Protein AF-A0A853EXE1-F1 (afdb_monomer_lite)

Secondary structure (DSSP, 8-state):
-----------HHHHHHHHHHHHHHHHHHHHHHHH-GGGGGGGS---S-EEEETT-SSSTT--TT-TTSSSTTS--S--STT-EEEB-B-TTSSBHHHHT-SS-----SS-EEEEE--SS--EEEE-SHHHHHHHHHHSEEE--THHHHHHHHHHTS--EEEEE-HHHHHTT-SEEEE-HHHHHHHBTS-EEETTTEEE-B-S--TT-EEESS--GGGS-S--EE-

Foldseek 3Di:
DDDPDPPDPPPVVVVVVVVVVVVVVCVVVVCCCVVDPVNVQLQDDQDQWKKFKPVPQFDPADDPVPLPDDDCLFALAGGHQQKTKIFHQDPVRHGPCVVQPDQDDDDDPFIKMFIADDPDPFEQEQRALVSQLVQCVVAWDWDDDRSQVVLCVQQVHRFGEIGGPLVVVVVPGFKYWYGSNHCVHFASYWRDHPPRHTYHNGRDTHRMMMGNRHHPVSGDPDMDGD

Radius of gyration: 19.53 Å; chains: 1; bounding box: 62×41×46 Å

Sequence (226 aa):
MSNFAHGDLMDDRALLDGLESAADDLRPLADSLTESSANSWWWDSVGEIQLVAAGCSGFGVVDERSLSAWPARWWSAPTGPQIVHTSRPSSLGVPVGLVLSEDHWVPVEPPRWSSFVPQDDRVYEVRCAEDWQQLVARYPTPRTGASASEWDRFAGGEHTWLDVDWRALSDDLPGVHVSVAAHLSSAYRPLPLRGGRFTMLAGWNPDVTVWLHESPSSIPSEVYEA

pLDDT: mean 80.94, std 18.14, range [28.56, 98.38]

Structure (mmCIF, N/CA/C/O backbone):
data_AF-A0A853EXE1-F1
#
_entry.id   AF-A0A853EXE1-F1
#
loop_
_atom_site.group_PDB
_atom_site.id
_atom_site.type_symbol
_atom_site.label_atom_id
_atom_site.label_alt_id
_atom_site.label_comp_id
_atom_site.label_asym_id
_atom_site.label_entity_id
_atom_site.label_seq_id
_atom_site.pdbx_PDB_ins_code
_atom_site.Cartn_x
_atom_site.Cartn_y
_atom_site.Cartn_z
_atom_site.occupancy
_atom_site.B_iso_or_equiv
_atom_site.auth_seq_id
_atom_site.auth_comp_id
_atom_site.auth_asym_id
_atom_site.auth_atom_id
_atom_site.pdbx_PDB_model_num
ATOM 1 N N . MET A 1 1 ? 43.105 18.797 -23.809 1.00 40.97 1 MET A N 1
ATOM 2 C CA . MET A 1 1 ? 43.045 18.150 -22.484 1.00 40.97 1 MET A CA 1
ATOM 3 C C . MET A 1 1 ? 41.703 18.468 -21.854 1.00 40.97 1 MET A C 1
ATOM 5 O O . MET A 1 1 ? 41.523 19.565 -21.352 1.00 40.97 1 MET A O 1
ATOM 9 N N . SER A 1 2 ? 40.763 17.534 -21.942 1.00 28.56 2 SER A N 1
ATOM 10 C CA . SER A 1 2 ? 39.721 17.353 -20.933 1.00 28.56 2 SER A CA 1
ATOM 11 C C . SER A 1 2 ? 39.306 15.890 -21.030 1.00 28.56 2 SER A C 1
ATOM 13 O O . SER A 1 2 ? 38.649 15.481 -21.985 1.00 28.56 2 SER A O 1
ATOM 15 N N . ASN A 1 3 ? 39.861 15.092 -20.120 1.00 29.67 3 ASN A N 1
ATOM 16 C CA . ASN A 1 3 ? 39.557 13.681 -19.947 1.00 29.67 3 ASN A CA 1
ATOM 17 C C . ASN A 1 3 ? 38.151 13.571 -19.352 1.00 29.67 3 ASN A C 1
ATOM 19 O O . ASN A 1 3 ? 37.998 13.669 -18.140 1.00 29.67 3 ASN A O 1
ATOM 23 N N . PHE A 1 4 ? 37.149 13.299 -20.180 1.00 33.22 4 PHE A N 1
ATOM 24 C CA . PHE A 1 4 ? 36.065 12.419 -19.750 1.00 33.22 4 PHE A CA 1
ATOM 25 C C . PHE A 1 4 ? 36.484 11.011 -20.153 1.00 33.22 4 PHE A C 1
ATOM 27 O O . PHE A 1 4 ? 36.075 10.473 -21.179 1.00 33.22 4 PHE A O 1
ATOM 34 N N . ALA A 1 5 ? 37.434 10.482 -19.379 1.00 35.59 5 ALA A N 1
ATOM 35 C CA . ALA A 1 5 ? 37.753 9.071 -19.406 1.00 35.59 5 ALA A CA 1
ATOM 36 C C . ALA A 1 5 ? 36.457 8.311 -19.119 1.00 35.59 5 ALA A C 1
ATOM 38 O O . ALA A 1 5 ? 35.713 8.686 -18.212 1.00 35.59 5 ALA A O 1
ATOM 39 N N . HIS A 1 6 ? 36.196 7.290 -19.933 1.00 39.81 6 HIS A N 1
ATOM 40 C CA . HIS A 1 6 ? 35.273 6.216 -19.613 1.00 39.81 6 HIS A CA 1
ATOM 41 C C . HIS A 1 6 ? 35.516 5.805 -18.159 1.00 39.81 6 HIS A C 1
ATOM 43 O O . HIS A 1 6 ? 36.556 5.230 -17.845 1.00 39.81 6 HIS A O 1
ATOM 49 N N . GLY A 1 7 ? 34.598 6.177 -17.268 1.00 38.25 7 GLY A N 1
ATOM 50 C CA . GLY A 1 7 ? 34.469 5.458 -16.018 1.00 38.25 7 GLY A CA 1
ATOM 51 C C . GLY A 1 7 ? 34.050 4.062 -16.426 1.00 38.25 7 GLY A C 1
ATOM 52 O O . GLY A 1 7 ? 32.981 3.915 -17.015 1.00 38.25 7 GLY A O 1
ATOM 53 N N . ASP A 1 8 ? 34.945 3.099 -16.221 1.00 43.31 8 ASP A N 1
ATOM 54 C CA . ASP A 1 8 ? 34.628 1.682 -16.280 1.00 43.31 8 ASP A CA 1
ATOM 55 C C . ASP A 1 8 ? 33.281 1.490 -15.582 1.00 43.31 8 ASP A C 1
ATOM 57 O O . ASP A 1 8 ? 33.161 1.689 -14.369 1.00 43.31 8 ASP A O 1
ATOM 61 N N . LEU A 1 9 ? 32.267 1.130 -16.371 1.00 47.75 9 LEU A N 1
ATOM 62 C CA . LEU A 1 9 ? 31.220 0.247 -15.896 1.00 47.75 9 LEU A CA 1
ATOM 63 C C . LEU A 1 9 ? 31.991 -0.894 -15.234 1.00 47.75 9 LEU A C 1
ATOM 65 O O . LEU A 1 9 ? 32.633 -1.681 -15.931 1.00 47.75 9 LEU A O 1
ATOM 69 N N . MET A 1 10 ? 32.031 -0.926 -13.898 1.00 48.28 10 MET A N 1
ATOM 70 C CA . MET A 1 10 ? 32.226 -2.189 -13.195 1.00 48.28 10 MET A CA 1
ATOM 71 C C . MET A 1 10 ? 31.372 -3.181 -13.968 1.00 48.28 10 MET A C 1
ATOM 73 O O . MET A 1 10 ? 30.185 -2.900 -14.090 1.00 48.28 10 MET A O 1
ATOM 77 N N . ASP A 1 11 ? 31.997 -4.199 -14.577 1.00 58.12 11 ASP A N 1
ATOM 78 C CA . ASP A 1 11 ? 31.337 -5.172 -15.452 1.00 58.12 11 ASP A CA 1
ATOM 79 C C . ASP A 1 11 ? 29.928 -5.402 -14.911 1.00 58.12 11 ASP A C 1
ATOM 81 O O . ASP A 1 11 ? 29.805 -5.879 -13.782 1.00 58.12 11 ASP A O 1
ATOM 85 N N . ASP A 1 12 ? 28.889 -4.931 -15.618 1.00 65.31 12 ASP A N 1
ATOM 86 C CA . ASP A 1 12 ? 27.520 -4.895 -15.074 1.00 65.31 12 ASP A CA 1
ATOM 87 C C . ASP A 1 12 ? 27.142 -6.285 -14.553 1.00 65.31 12 ASP A C 1
ATOM 89 O O . ASP A 1 12 ? 26.430 -6.429 -13.565 1.00 65.31 12 ASP A O 1
ATOM 93 N N . ARG A 1 13 ? 27.733 -7.319 -15.159 1.00 69.88 13 ARG A N 1
ATOM 94 C CA . ARG A 1 13 ? 27.690 -8.698 -14.707 1.00 69.88 13 ARG A CA 1
ATOM 95 C C . ARG A 1 13 ? 28.314 -8.932 -13.329 1.00 69.88 13 ARG A C 1
ATOM 97 O O . ARG A 1 13 ? 27.681 -9.577 -12.519 1.00 69.88 13 ARG A O 1
ATOM 104 N N . ALA A 1 14 ? 29.507 -8.430 -13.026 1.00 76.44 14 ALA A N 1
ATOM 105 C CA . ALA A 1 14 ? 30.118 -8.565 -11.701 1.00 76.44 14 ALA A CA 1
ATOM 106 C C . ALA A 1 14 ? 29.323 -7.827 -10.608 1.00 76.44 14 ALA A C 1
ATOM 108 O O . ALA A 1 14 ? 29.248 -8.309 -9.477 1.00 76.44 14 ALA A O 1
ATOM 109 N N . LEU A 1 15 ? 28.711 -6.681 -10.935 1.00 76.19 15 LEU A N 1
ATOM 110 C CA . LEU A 1 15 ? 27.788 -5.990 -10.030 1.00 76.19 15 LEU A CA 1
ATOM 111 C C . LEU A 1 15 ? 26.508 -6.812 -9.814 1.00 76.19 15 LEU A C 1
ATOM 113 O O . LEU A 1 15 ? 26.097 -6.995 -8.671 1.00 76.19 15 LEU A O 1
ATOM 117 N N . LEU A 1 16 ? 25.904 -7.328 -10.888 1.00 75.12 16 LEU A N 1
ATOM 118 C CA . LEU A 1 16 ? 24.711 -8.176 -10.827 1.00 75.12 16 LEU A CA 1
ATOM 119 C C . LEU A 1 16 ? 24.980 -9.494 -10.088 1.00 75.12 16 LEU A C 1
ATOM 121 O O . LEU A 1 16 ? 24.233 -9.818 -9.175 1.00 75.12 16 LEU A O 1
ATOM 125 N N . ASP A 1 17 ? 26.079 -10.186 -10.389 1.00 79.56 17 ASP A N 1
ATOM 126 C CA . ASP A 1 17 ? 26.532 -11.400 -9.697 1.00 79.56 17 ASP A CA 1
ATOM 127 C C . ASP A 1 17 ? 26.762 -11.107 -8.196 1.00 79.56 17 ASP A C 1
ATOM 129 O O . ASP A 1 17 ? 26.425 -11.914 -7.330 1.00 79.56 17 ASP A O 1
ATOM 133 N N . GLY A 1 18 ? 27.292 -9.922 -7.863 1.00 80.44 18 GLY A N 1
ATOM 134 C CA . GLY A 1 18 ? 27.442 -9.459 -6.481 1.00 80.44 18 GLY A CA 1
ATOM 135 C C . GLY A 1 18 ? 26.107 -9.201 -5.771 1.00 80.44 18 GLY A C 1
ATOM 136 O O . GLY A 1 18 ? 25.957 -9.559 -4.603 1.00 80.44 18 GLY A O 1
ATOM 137 N N . LEU A 1 19 ? 25.124 -8.619 -6.465 1.00 80.50 19 LEU A N 1
ATOM 138 C CA . LEU A 1 19 ? 23.766 -8.418 -5.946 1.00 80.50 19 LEU A CA 1
ATOM 139 C C . LEU A 1 19 ? 23.011 -9.746 -5.787 1.00 80.50 19 LEU A C 1
ATOM 141 O O . LEU A 1 19 ? 22.313 -9.929 -4.791 1.00 80.50 19 LEU A O 1
ATOM 145 N N . GLU A 1 20 ? 23.175 -10.683 -6.723 1.00 81.00 20 GLU A N 1
ATOM 146 C CA . GLU A 1 20 ? 22.625 -12.041 -6.631 1.00 81.00 20 GLU A CA 1
ATOM 147 C C . GLU A 1 20 ? 23.221 -12.792 -5.435 1.00 81.00 20 GLU A C 1
ATOM 149 O O . GLU A 1 20 ? 22.475 -13.342 -4.624 1.00 81.00 20 GLU A O 1
ATOM 154 N N . SER A 1 21 ? 24.543 -12.728 -5.250 1.00 83.81 21 SER A N 1
ATOM 155 C CA . SER A 1 21 ? 25.207 -13.301 -4.073 1.00 83.81 21 SER A CA 1
ATOM 156 C C . SER A 1 21 ? 24.701 -12.677 -2.770 1.00 83.81 21 SER A C 1
ATOM 158 O O . SER A 1 21 ? 24.447 -13.394 -1.807 1.00 83.81 21 SER A O 1
ATOM 160 N N . ALA A 1 22 ? 24.510 -11.354 -2.730 1.00 85.56 22 ALA A N 1
ATOM 161 C CA . ALA A 1 22 ? 23.958 -10.685 -1.554 1.00 85.56 22 ALA A CA 1
ATOM 162 C C . ALA A 1 22 ? 22.513 -11.130 -1.262 1.00 85.56 22 ALA A C 1
ATOM 164 O O . ALA A 1 22 ? 22.124 -11.243 -0.100 1.00 85.56 22 ALA A O 1
ATOM 165 N N . ALA A 1 23 ? 21.712 -11.414 -2.294 1.00 84.75 23 ALA A N 1
ATOM 166 C CA . ALA A 1 23 ? 20.369 -11.957 -2.115 1.00 84.75 23 ALA A CA 1
ATOM 167 C C . ALA A 1 23 ? 20.395 -13.371 -1.509 1.00 84.75 23 ALA A C 1
ATOM 169 O O . ALA A 1 23 ? 19.553 -13.684 -0.664 1.00 84.75 23 ALA A O 1
ATOM 170 N N . ASP A 1 24 ? 21.362 -14.206 -1.894 1.00 88.50 24 ASP A N 1
ATOM 171 C CA . ASP A 1 24 ? 21.560 -15.527 -1.289 1.00 88.50 24 ASP A CA 1
ATOM 172 C C . ASP A 1 24 ? 22.018 -15.432 0.171 1.00 88.50 24 ASP A C 1
ATOM 174 O O . ASP A 1 24 ? 21.501 -16.165 1.016 1.00 88.50 24 ASP A O 1
ATOM 178 N N . ASP A 1 25 ? 22.884 -14.473 0.499 1.00 91.00 25 ASP A N 1
ATOM 179 C CA . ASP A 1 25 ? 23.307 -14.212 1.881 1.00 91.00 25 ASP A CA 1
ATOM 180 C C . ASP A 1 25 ? 22.150 -13.714 2.768 1.00 91.00 25 ASP A C 1
ATOM 182 O O . ASP A 1 25 ? 22.116 -13.983 3.973 1.00 91.00 25 ASP A O 1
ATOM 186 N N . LEU A 1 26 ? 21.174 -13.012 2.183 1.00 90.50 26 LEU A N 1
ATOM 187 C CA . LEU A 1 26 ? 19.976 -12.534 2.880 1.00 90.50 26 LEU A CA 1
ATOM 188 C C . LEU A 1 26 ? 18.844 -13.569 2.930 1.00 90.50 26 LEU A C 1
ATOM 190 O O . LEU A 1 26 ? 17.914 -13.399 3.725 1.00 90.50 26 LEU A O 1
ATOM 194 N N . ARG A 1 27 ? 18.917 -14.653 2.145 1.00 90.62 27 ARG A N 1
ATOM 195 C CA . ARG A 1 27 ? 17.890 -15.709 2.098 1.00 90.62 27 ARG A CA 1
ATOM 196 C C . ARG A 1 27 ? 17.547 -16.261 3.484 1.00 90.62 27 ARG A C 1
ATOM 198 O O . ARG A 1 27 ? 16.368 -16.247 3.823 1.00 90.62 27 ARG A O 1
ATOM 205 N N . PRO A 1 28 ? 18.518 -16.641 4.342 1.00 94.38 28 PRO A N 1
ATOM 206 C CA . PRO A 1 28 ? 18.195 -17.208 5.650 1.00 94.38 28 PRO A CA 1
ATOM 207 C C . PRO A 1 28 ? 17.498 -16.207 6.580 1.00 94.38 28 PRO A C 1
ATOM 209 O O . PRO A 1 28 ? 16.690 -16.599 7.421 1.00 94.38 28 PRO A O 1
ATOM 212 N N . LEU A 1 29 ? 17.803 -14.910 6.444 1.00 91.88 29 LEU A N 1
ATOM 213 C CA . LEU A 1 29 ? 17.110 -13.860 7.189 1.00 91.88 29 LEU A CA 1
ATOM 214 C C . LEU A 1 29 ? 15.666 -13.718 6.700 1.00 91.88 29 LEU A C 1
ATOM 216 O O . LEU A 1 29 ? 14.759 -13.648 7.526 1.00 91.88 29 LEU A O 1
ATOM 220 N N . ALA A 1 30 ? 15.448 -13.706 5.383 1.00 90.94 30 ALA A N 1
ATOM 221 C CA . ALA A 1 30 ? 14.110 -13.666 4.804 1.00 90.94 30 ALA A CA 1
ATOM 222 C C . ALA A 1 30 ? 13.277 -14.889 5.226 1.00 90.94 30 ALA A C 1
ATOM 224 O O . ALA A 1 30 ? 12.158 -14.722 5.706 1.00 90.94 30 ALA A O 1
ATOM 225 N N . ASP A 1 31 ? 13.836 -16.097 5.146 1.00 92.50 31 ASP A N 1
ATOM 226 C CA . ASP A 1 31 ? 13.169 -17.330 5.583 1.00 92.50 31 ASP A CA 1
ATOM 227 C C . ASP A 1 31 ? 12.799 -17.245 7.073 1.00 92.50 31 ASP A C 1
ATOM 229 O O . ASP A 1 31 ? 11.641 -17.415 7.440 1.00 92.50 31 ASP A O 1
ATOM 233 N N . SER A 1 32 ? 13.735 -16.828 7.934 1.00 93.62 32 SER A N 1
ATOM 234 C CA . SER A 1 32 ? 13.478 -16.634 9.370 1.00 93.62 32 SER A CA 1
ATOM 235 C C . SER A 1 32 ? 12.353 -15.627 9.652 1.00 93.62 32 SER A C 1
ATOM 237 O O . SER A 1 32 ? 11.507 -15.855 10.521 1.00 93.62 32 SER A O 1
ATOM 239 N N . LEU A 1 33 ? 12.298 -14.517 8.907 1.00 91.12 33 LEU A N 1
ATOM 240 C CA . LEU A 1 33 ? 11.233 -13.523 9.051 1.00 91.12 33 LEU A CA 1
ATOM 241 C C . LEU A 1 33 ? 9.879 -14.052 8.566 1.00 91.12 33 LEU A C 1
ATOM 243 O O . LEU A 1 33 ? 8.870 -13.767 9.207 1.00 91.12 33 LEU A O 1
ATOM 247 N N . THR A 1 34 ? 9.850 -14.804 7.468 1.00 89.88 34 THR A N 1
ATOM 248 C CA . THR A 1 34 ? 8.609 -15.296 6.847 1.00 89.88 34 THR A CA 1
ATOM 249 C C . THR A 1 34 ? 8.038 -16.543 7.528 1.00 89.88 34 THR A C 1
ATOM 251 O O . THR A 1 34 ? 6.820 -16.706 7.569 1.00 89.88 34 THR A O 1
ATOM 254 N N . GLU A 1 35 ? 8.883 -17.397 8.110 1.00 90.50 35 GLU A N 1
ATOM 255 C CA . GLU A 1 35 ? 8.476 -18.607 8.841 1.00 90.50 35 GLU A CA 1
ATOM 256 C C . GLU A 1 35 ? 8.118 -18.330 10.309 1.00 90.50 35 GLU A C 1
ATOM 258 O O . GLU A 1 35 ? 7.431 -19.127 10.957 1.00 90.50 35 GLU A O 1
ATOM 263 N N . SER A 1 36 ? 8.566 -17.199 10.861 1.00 93.62 36 SER A N 1
ATOM 264 C CA . SER A 1 36 ? 8.273 -16.820 12.242 1.00 93.62 36 SER A CA 1
ATOM 265 C C . SER A 1 36 ? 6.783 -16.548 12.449 1.00 93.62 36 SER A C 1
ATOM 267 O O . SER A 1 36 ? 6.209 -15.611 11.892 1.00 93.62 36 SER A O 1
ATOM 269 N N . SER A 1 37 ? 6.157 -17.288 13.368 1.00 91.25 37 SER A N 1
ATOM 270 C CA . SER A 1 37 ? 4.758 -17.057 13.750 1.00 91.25 37 SER A CA 1
ATOM 271 C C . SER A 1 37 ? 4.515 -15.658 14.328 1.00 91.25 37 SER A C 1
ATOM 273 O O . SER A 1 37 ? 3.390 -15.166 14.268 1.00 91.25 37 SER A O 1
ATOM 275 N N . ALA A 1 38 ? 5.552 -14.999 14.863 1.00 89.94 38 ALA A N 1
ATOM 276 C CA . ALA A 1 38 ? 5.464 -13.625 15.363 1.00 89.94 38 ALA A CA 1
ATOM 277 C C . ALA A 1 38 ? 5.189 -12.597 14.250 1.00 89.94 38 ALA A C 1
ATOM 279 O O . ALA A 1 38 ? 4.675 -11.519 14.538 1.00 89.94 38 ALA A O 1
ATOM 280 N N . ASN A 1 39 ? 5.484 -12.949 12.996 1.00 91.00 39 ASN A N 1
ATOM 281 C CA . ASN A 1 39 ? 5.287 -12.107 11.818 1.00 91.00 39 ASN A CA 1
ATOM 282 C C . ASN A 1 39 ? 4.089 -12.550 10.968 1.00 91.00 39 ASN A C 1
ATOM 284 O O . ASN A 1 39 ? 3.832 -11.953 9.931 1.00 91.00 39 ASN A O 1
ATOM 288 N N . SER A 1 40 ? 3.332 -13.566 11.401 1.00 90.12 40 SER A N 1
ATOM 289 C CA . SER A 1 40 ? 2.158 -14.063 10.662 1.00 90.12 40 SE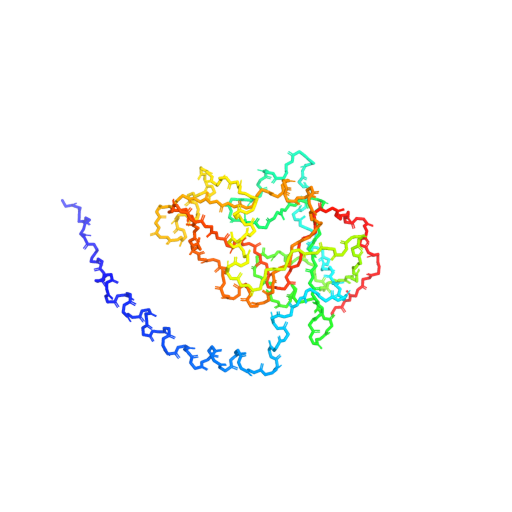R A CA 1
ATOM 290 C C . SER A 1 40 ? 1.170 -12.950 10.297 1.00 90.12 40 SER A C 1
ATOM 292 O O . SER A 1 40 ? 0.648 -12.929 9.184 1.00 90.12 40 SER A O 1
ATOM 294 N N . TRP A 1 41 ? 1.006 -11.970 11.191 1.00 91.25 41 TRP A N 1
ATOM 295 C CA . TRP A 1 41 ? 0.123 -10.823 10.995 1.00 91.25 41 TRP A CA 1
ATOM 296 C C . TRP A 1 41 ? 0.504 -9.929 9.816 1.00 91.25 41 TRP A C 1
ATOM 298 O O . TRP A 1 41 ? -0.340 -9.179 9.324 1.00 91.25 41 TRP A O 1
ATOM 308 N N . TRP A 1 42 ? 1.749 -9.984 9.338 1.00 93.31 42 TRP A N 1
ATOM 309 C CA . TRP A 1 42 ? 2.175 -9.193 8.191 1.00 93.31 42 TRP A CA 1
ATOM 310 C C . TRP A 1 42 ? 1.329 -9.498 6.952 1.00 93.31 42 TRP A C 1
ATOM 312 O O . TRP A 1 42 ? 1.215 -8.641 6.073 1.00 93.31 42 TRP A O 1
ATOM 322 N N . TRP A 1 43 ? 0.819 -10.731 6.834 1.00 93.31 43 TRP A N 1
ATOM 323 C CA . TRP A 1 43 ? 0.119 -11.244 5.649 1.00 93.31 43 TRP A CA 1
ATOM 324 C C . TRP A 1 43 ? -1.405 -11.093 5.747 1.00 93.31 43 TRP A C 1
ATOM 326 O O . TRP A 1 43 ? -2.128 -11.384 4.791 1.00 93.31 43 TRP A O 1
ATOM 336 N N . ASP A 1 44 ? -1.891 -10.669 6.909 1.00 92.94 44 ASP A N 1
ATOM 337 C CA . ASP A 1 44 ? -3.310 -10.555 7.199 1.00 92.94 44 ASP A CA 1
ATOM 338 C C . ASP A 1 44 ? -3.974 -9.423 6.405 1.00 92.94 44 ASP A C 1
ATOM 340 O O . ASP A 1 44 ? -3.350 -8.456 5.965 1.00 92.94 44 ASP A O 1
ATOM 344 N N . SER A 1 45 ? -5.289 -9.557 6.272 1.00 93.00 45 SER A N 1
ATOM 345 C CA . SER A 1 45 ? -6.193 -8.498 5.826 1.00 93.00 45 SER A CA 1
ATOM 346 C C . SER A 1 45 ? -6.217 -7.320 6.807 1.00 93.00 45 SER A C 1
ATOM 348 O O . SER A 1 45 ? -5.838 -7.459 7.973 1.00 93.00 45 SER A O 1
ATOM 350 N N . VAL A 1 46 ? -6.789 -6.202 6.362 1.00 89.44 46 VAL A N 1
ATOM 351 C CA . VAL A 1 46 ? -6.914 -4.934 7.104 1.00 89.44 46 VAL A CA 1
ATOM 352 C C . VAL A 1 46 ? -7.536 -5.035 8.511 1.00 89.44 46 VAL A C 1
ATOM 354 O O . VAL A 1 46 ? -7.312 -4.164 9.346 1.00 89.44 46 VAL A O 1
ATOM 357 N N . GLY A 1 47 ? -8.254 -6.116 8.825 1.00 84.69 47 GLY A N 1
ATOM 358 C 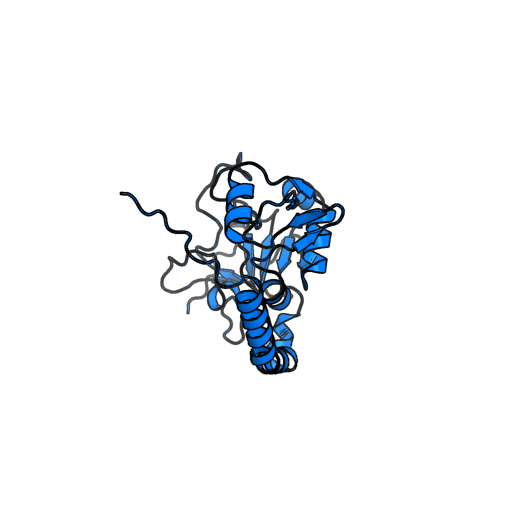CA . GLY A 1 47 ? -8.837 -6.360 10.148 1.00 84.69 47 GLY A CA 1
ATOM 359 C C . GLY A 1 47 ? -9.973 -5.394 10.511 1.00 84.69 47 GLY A C 1
ATOM 360 O O . GLY A 1 47 ? -10.242 -4.425 9.811 1.00 84.69 47 GLY A O 1
ATOM 361 N N . GLU A 1 48 ? -10.671 -5.673 11.616 1.00 85.62 48 GLU A N 1
ATOM 362 C CA . GLU A 1 48 ? -11.828 -4.866 12.053 1.00 85.62 48 GLU A CA 1
ATOM 363 C C . GLU A 1 48 ? -11.426 -3.541 12.717 1.00 85.62 48 GLU A C 1
ATOM 365 O O . GLU A 1 48 ? -12.167 -2.563 12.667 1.00 85.62 48 GLU A O 1
ATOM 370 N N . ILE A 1 49 ? -10.263 -3.508 13.377 1.00 88.75 49 ILE A N 1
ATOM 371 C CA . ILE A 1 49 ? -9.797 -2.334 14.116 1.00 88.75 49 ILE A CA 1
ATOM 372 C C . ILE A 1 49 ? -8.832 -1.554 13.242 1.00 88.75 49 ILE A C 1
ATOM 374 O O . ILE A 1 49 ? -7.721 -2.008 12.965 1.00 88.75 49 ILE A O 1
ATOM 378 N N . GLN A 1 50 ? -9.233 -0.339 12.897 1.00 90.88 50 GLN A N 1
ATOM 379 C CA . GLN A 1 50 ? -8.420 0.586 12.135 1.00 90.88 50 GLN A CA 1
ATOM 380 C C . GLN A 1 50 ? -8.192 1.870 12.913 1.00 90.88 50 GLN A C 1
ATOM 382 O O . GLN A 1 50 ? -9.086 2.380 13.589 1.00 90.88 50 GLN A O 1
ATOM 387 N N . LEU A 1 51 ? -6.975 2.390 12.816 1.00 89.88 51 LEU A N 1
ATOM 388 C CA . LEU A 1 51 ? -6.558 3.609 13.484 1.00 89.88 51 LEU A CA 1
ATOM 389 C C . LEU A 1 51 ? -6.085 4.635 12.459 1.00 89.88 51 LEU A C 1
ATOM 391 O O . LEU A 1 51 ? -5.333 4.303 11.539 1.00 89.88 51 LEU A O 1
ATOM 395 N N . VAL A 1 52 ? -6.487 5.888 12.656 1.00 86.75 52 VAL A N 1
ATOM 396 C CA . VAL A 1 52 ? -5.997 7.043 11.897 1.00 86.75 52 VAL A CA 1
ATOM 397 C C . VAL A 1 52 ? -5.024 7.811 12.770 1.00 86.75 52 VAL A C 1
ATOM 399 O O . VAL A 1 52 ? -5.375 8.249 13.864 1.00 86.75 52 VAL A O 1
ATOM 402 N N . ALA A 1 53 ? -3.808 8.007 12.277 1.00 78.31 53 ALA A N 1
ATOM 403 C CA . ALA A 1 53 ? -2.844 8.878 12.926 1.00 78.31 53 ALA A CA 1
ATOM 404 C C . ALA A 1 53 ? -3.185 10.359 12.685 1.00 78.31 53 ALA A C 1
ATOM 406 O O . ALA A 1 53 ? -3.441 10.792 11.559 1.00 78.31 53 ALA A O 1
ATOM 407 N N . ALA A 1 54 ? -3.179 11.158 13.747 1.00 65.69 54 ALA A N 1
ATOM 408 C CA . ALA A 1 54 ? -3.405 12.593 13.674 1.00 65.69 54 ALA A CA 1
ATOM 409 C C . ALA A 1 54 ? -2.247 13.274 12.934 1.00 65.69 54 ALA A C 1
ATOM 411 O O . ALA A 1 54 ? -1.079 12.951 13.135 1.00 65.69 54 ALA A O 1
ATOM 412 N N . GLY A 1 55 ? -2.574 14.226 12.060 1.00 55.19 55 GLY A N 1
ATOM 413 C CA . GLY A 1 55 ? -1.593 14.830 11.154 1.00 55.19 55 GLY A CA 1
ATOM 414 C C . GLY A 1 55 ? -1.236 13.956 9.944 1.00 55.19 55 GLY A C 1
ATOM 415 O O . GLY A 1 55 ? -0.604 14.465 9.023 1.00 55.19 55 GLY A O 1
ATOM 416 N N . CYS A 1 56 ? -1.695 12.697 9.892 1.00 49.19 56 CYS A N 1
ATOM 417 C CA . CYS A 1 56 ? -1.627 11.838 8.704 1.00 49.19 56 CYS A CA 1
ATOM 418 C C . CYS A 1 56 ? -2.886 11.914 7.826 1.00 49.19 56 CYS A C 1
ATOM 420 O O . CYS A 1 56 ? -2.996 11.154 6.866 1.00 49.19 56 CYS A O 1
ATOM 422 N N . SER A 1 57 ? -3.809 12.847 8.100 1.00 47.25 57 SER A N 1
ATOM 423 C CA . SER A 1 57 ? -4.739 13.318 7.071 1.00 47.25 57 SER A CA 1
ATOM 424 C C . SER A 1 57 ? -3.873 13.850 5.932 1.00 47.25 57 SER A C 1
ATOM 426 O O . SER A 1 57 ? -3.142 14.822 6.147 1.00 47.25 57 SER A O 1
ATOM 428 N N . GLY A 1 58 ? -3.862 13.156 4.793 1.00 40.44 58 GLY A N 1
ATOM 429 C CA . GLY A 1 58 ? -2.946 13.432 3.692 1.00 40.44 58 GLY A CA 1
ATOM 430 C C . GLY A 1 58 ? -2.856 14.924 3.392 1.00 40.44 58 GLY A C 1
ATOM 431 O O . GLY A 1 58 ? -3.861 15.619 3.474 1.00 40.44 58 GLY A O 1
ATOM 432 N N . PHE A 1 59 ? -1.637 15.395 3.112 1.00 42.28 59 PHE A N 1
ATOM 433 C CA . PHE A 1 59 ? -1.317 16.676 2.472 1.00 42.28 59 PHE A CA 1
ATOM 434 C C . PHE A 1 59 ? -2.354 17.788 2.708 1.00 42.28 59 PHE A C 1
ATOM 436 O O . PHE A 1 59 ? -3.385 17.830 2.041 1.00 42.28 59 PHE A O 1
ATOM 443 N N . GLY A 1 60 ? -2.067 18.706 3.640 1.00 29.72 60 GLY A N 1
ATOM 444 C CA . GLY A 1 60 ? -2.957 19.824 3.967 1.00 29.72 60 GLY A CA 1
ATOM 445 C C . GLY A 1 60 ? -3.636 20.436 2.736 1.00 29.72 60 GLY A C 1
ATOM 446 O O . GLY A 1 60 ? -2.956 20.777 1.780 1.00 29.72 60 GLY A O 1
ATOM 447 N N . VAL A 1 61 ? -4.970 20.530 2.783 1.00 31.20 61 VAL A N 1
ATOM 448 C CA . VAL A 1 61 ? -5.869 21.225 1.838 1.00 31.20 61 VAL A CA 1
ATOM 449 C C . VAL A 1 61 ? -5.287 21.376 0.423 1.00 31.20 61 VAL A C 1
ATOM 451 O O . VAL A 1 61 ? -4.855 22.458 0.025 1.00 31.20 61 VAL A O 1
ATOM 454 N N . VAL A 1 62 ? -5.305 20.296 -0.357 1.00 35.53 62 VAL A N 1
ATOM 455 C CA . VAL A 1 62 ? -5.181 20.394 -1.817 1.00 35.53 62 VAL A CA 1
ATOM 456 C C . VAL A 1 62 ? -6.593 20.524 -2.395 1.00 35.53 62 VAL A C 1
ATOM 458 O O . VAL A 1 62 ? -7.464 19.723 -2.085 1.00 35.53 62 VAL A O 1
ATOM 461 N N . ASP A 1 63 ? -6.824 21.582 -3.174 1.00 31.92 63 ASP A N 1
ATOM 462 C CA . ASP A 1 63 ? -8.082 21.954 -3.846 1.00 31.92 63 ASP A CA 1
ATOM 463 C C . ASP A 1 63 ? -8.879 20.749 -4.406 1.00 31.92 63 ASP A C 1
ATOM 465 O O . ASP A 1 63 ? -8.313 19.865 -5.051 1.00 31.92 63 ASP A O 1
ATOM 469 N N . GLU A 1 64 ? -10.211 20.763 -4.234 1.00 36.41 64 GLU A N 1
ATOM 470 C CA . GLU A 1 64 ? -11.186 19.733 -4.661 1.00 36.41 64 GLU A CA 1
ATOM 471 C C . GLU A 1 64 ? -11.084 19.352 -6.149 1.00 36.41 64 GLU A C 1
ATOM 473 O O . GLU A 1 64 ? -11.589 18.318 -6.584 1.00 36.41 64 GLU A O 1
ATOM 478 N N . ARG A 1 65 ? -10.422 20.183 -6.958 1.00 34.69 65 ARG A N 1
ATOM 479 C CA . ARG A 1 65 ? -10.216 19.957 -8.395 1.00 34.69 65 ARG A CA 1
ATOM 480 C C . ARG A 1 65 ? -9.006 19.093 -8.735 1.00 34.69 65 ARG A C 1
ATOM 482 O O . ARG A 1 65 ? -8.770 18.851 -9.917 1.00 34.69 65 ARG A O 1
ATOM 489 N N . SER A 1 66 ? -8.227 18.663 -7.747 1.00 40.59 66 SER A N 1
ATOM 490 C CA . SER A 1 66 ? -6.904 18.094 -7.982 1.00 40.59 66 SER A CA 1
ATOM 491 C C . SER A 1 66 ? -6.637 16.828 -7.175 1.00 40.59 66 SER A C 1
ATOM 493 O O . SER A 1 66 ? -5.733 16.787 -6.352 1.00 40.59 66 SER A O 1
ATOM 495 N N . LEU A 1 67 ? -7.286 15.730 -7.569 1.00 44.25 67 LEU A N 1
ATOM 496 C CA . LEU A 1 67 ? -6.693 14.390 -7.404 1.00 44.25 67 LEU A CA 1
ATOM 497 C C . LEU A 1 67 ? -5.394 14.226 -8.239 1.00 44.25 67 LEU A C 1
ATOM 499 O O . LEU A 1 67 ? -4.777 13.169 -8.237 1.00 44.25 67 LEU A O 1
ATOM 503 N N . SER A 1 68 ? -4.985 15.267 -8.983 1.00 42.78 68 SER A N 1
ATOM 504 C CA . SER A 1 68 ? -3.871 15.264 -9.936 1.00 42.78 68 SER A CA 1
ATOM 505 C C . SER A 1 68 ? -2.850 16.407 -9.780 1.00 42.78 68 SER A C 1
ATOM 507 O O . SER A 1 68 ? -1.945 16.499 -10.610 1.00 42.78 68 SER A O 1
ATOM 509 N N . ALA A 1 69 ? -2.945 17.302 -8.786 1.00 41.09 69 ALA A N 1
ATOM 510 C CA . ALA A 1 69 ? -2.013 18.439 -8.668 1.00 41.09 69 ALA A CA 1
ATOM 511 C C . ALA A 1 69 ? -1.130 18.357 -7.415 1.00 41.09 69 ALA A C 1
ATOM 513 O O . ALA A 1 69 ? -1.471 18.900 -6.378 1.00 41.09 69 ALA A O 1
ATOM 514 N N . TRP A 1 70 ? 0.020 17.694 -7.601 1.00 40.34 70 TRP A N 1
ATOM 515 C CA . TRP A 1 70 ? 1.298 17.763 -6.867 1.00 40.34 70 TRP A CA 1
ATOM 516 C C . TRP A 1 70 ? 1.295 17.763 -5.325 1.00 40.34 70 TRP A C 1
ATOM 518 O O . TRP A 1 70 ? 0.733 18.664 -4.710 1.00 40.34 70 TRP A O 1
ATOM 528 N N . PRO A 1 71 ? 2.060 16.839 -4.695 1.00 47.66 71 PRO A N 1
ATOM 529 C CA . PRO A 1 71 ? 3.311 16.251 -5.201 1.00 47.66 71 PRO A CA 1
ATOM 530 C C . PRO A 1 71 ? 3.209 14.777 -5.665 1.00 47.66 71 PRO A C 1
ATOM 532 O O . PRO A 1 71 ? 4.129 14.008 -5.447 1.00 47.66 71 PRO A O 1
ATOM 535 N N . ALA A 1 72 ? 2.155 14.368 -6.381 1.00 55.44 72 ALA A N 1
ATOM 536 C CA . ALA A 1 72 ? 1.952 12.995 -6.893 1.00 55.44 72 ALA A CA 1
ATOM 537 C C . ALA A 1 72 ? 2.910 12.514 -8.024 1.00 55.44 72 ALA A C 1
ATOM 539 O O . ALA A 1 72 ? 2.549 11.664 -8.838 1.00 55.44 72 ALA A O 1
ATOM 540 N N . ARG A 1 73 ? 4.125 13.070 -8.146 1.00 70.50 73 ARG A N 1
ATOM 541 C CA . ARG A 1 73 ? 5.062 12.669 -9.220 1.00 70.50 73 ARG A CA 1
ATOM 542 C C . ARG A 1 73 ? 5.752 11.337 -8.920 1.00 70.50 73 ARG A C 1
ATOM 544 O O . ARG A 1 73 ? 5.942 10.546 -9.842 1.00 70.50 73 ARG A O 1
ATOM 551 N N . TRP A 1 74 ? 5.976 11.055 -7.637 1.00 82.38 74 TRP A N 1
ATOM 552 C CA . TRP A 1 74 ? 6.553 9.806 -7.146 1.00 82.38 74 TRP A CA 1
ATOM 553 C C . TRP A 1 74 ? 5.498 8.787 -6.693 1.00 82.38 74 TRP A C 1
ATOM 555 O O . TRP A 1 74 ? 5.523 7.651 -7.154 1.00 82.38 74 TRP A O 1
ATOM 565 N N . TRP A 1 75 ? 4.558 9.203 -5.838 1.00 85.75 75 TRP A N 1
ATOM 566 C CA . TRP A 1 75 ? 3.565 8.326 -5.208 1.00 85.75 75 TRP A CA 1
ATOM 567 C C . TRP A 1 75 ? 2.573 7.705 -6.209 1.00 85.75 75 TRP A C 1
ATOM 569 O O . TRP A 1 75 ? 2.106 8.369 -7.144 1.00 85.75 75 TRP A O 1
ATOM 579 N N . SER A 1 76 ? 2.236 6.440 -5.959 1.00 84.81 76 SER A N 1
ATOM 580 C CA . SER A 1 76 ? 1.093 5.716 -6.522 1.00 84.81 76 SER A CA 1
ATOM 581 C C . SER A 1 76 ? -0.145 5.881 -5.645 1.00 84.81 76 SER A C 1
ATOM 583 O O . SER A 1 76 ? -1.245 5.971 -6.176 1.00 84.81 76 SER A O 1
ATOM 585 N N . ALA A 1 77 ? 0.014 5.941 -4.315 1.00 83.50 77 ALA A N 1
ATOM 586 C CA . ALA A 1 77 ? -1.098 6.174 -3.395 1.00 83.50 77 ALA A CA 1
ATOM 587 C C . ALA A 1 77 ? -1.771 7.529 -3.691 1.00 83.50 77 ALA A C 1
ATOM 589 O O . ALA A 1 77 ? -1.065 8.537 -3.833 1.00 83.50 77 ALA A O 1
ATOM 590 N N . PRO A 1 78 ? -3.113 7.591 -3.786 1.00 78.44 78 PRO A N 1
ATOM 591 C CA . PRO A 1 78 ? -3.797 8.851 -3.996 1.00 78.44 78 PRO A CA 1
ATOM 592 C C . PRO A 1 78 ? -3.677 9.704 -2.737 1.00 78.44 78 PRO A C 1
ATOM 594 O O . PRO A 1 78 ? -3.649 9.202 -1.616 1.00 78.44 78 PRO A O 1
ATOM 597 N N . THR A 1 79 ? -3.611 11.015 -2.929 1.00 72.00 79 THR A N 1
ATOM 598 C CA . THR A 1 79 ? -3.501 11.984 -1.841 1.00 72.00 79 THR A CA 1
ATOM 599 C C . THR A 1 79 ? -4.512 13.099 -2.062 1.00 72.00 79 THR A C 1
ATOM 601 O O . THR A 1 79 ? -4.809 13.472 -3.198 1.00 72.00 79 THR A O 1
ATOM 604 N N . GLY A 1 80 ? -5.090 13.617 -0.981 1.00 68.00 80 GLY A N 1
ATOM 605 C CA . GLY A 1 80 ? -6.070 14.693 -1.068 1.00 68.00 80 GLY A CA 1
ATOM 606 C C . GLY A 1 80 ? -6.879 14.872 0.214 1.00 68.00 80 GLY A C 1
ATOM 607 O O . GLY A 1 80 ? -6.822 14.030 1.109 1.00 68.00 80 GLY A O 1
ATOM 608 N N . PRO A 1 81 ? -7.674 15.951 0.304 1.00 63.53 81 PRO A N 1
ATOM 609 C CA . PRO A 1 81 ? -8.424 16.305 1.509 1.00 63.53 81 PRO A CA 1
ATOM 610 C C . PRO A 1 81 ? -9.587 15.355 1.822 1.00 63.53 81 PRO A C 1
ATOM 612 O O . PRO A 1 81 ? -10.186 15.482 2.880 1.00 63.53 81 PRO A O 1
ATOM 615 N N . GLN A 1 82 ? -9.945 14.448 0.912 1.00 72.25 82 GLN A N 1
ATOM 616 C CA . GLN A 1 82 ? -10.993 13.433 1.102 1.00 72.25 82 GLN A CA 1
ATOM 617 C C . GLN A 1 82 ? -10.411 12.013 1.122 1.00 72.25 82 GLN A C 1
ATOM 619 O O . GLN A 1 82 ? -11.125 11.042 0.914 1.00 72.25 82 GLN A O 1
ATOM 624 N N . ILE A 1 83 ? -9.096 11.900 1.316 1.00 78.69 83 ILE A N 1
ATOM 625 C CA . ILE A 1 83 ? -8.409 10.618 1.387 1.00 78.69 83 ILE A CA 1
ATOM 626 C C . ILE A 1 83 ? -8.016 10.369 2.840 1.00 78.69 83 ILE A C 1
ATOM 628 O O . ILE A 1 83 ? -7.272 11.151 3.441 1.00 78.69 83 ILE A O 1
ATOM 632 N N . VAL A 1 84 ? -8.521 9.277 3.407 1.00 83.88 84 VAL A N 1
ATOM 633 C CA . VAL A 1 84 ? -8.207 8.857 4.778 1.00 83.88 84 VAL A CA 1
ATOM 634 C C . VAL A 1 84 ? -7.254 7.671 4.727 1.00 83.88 84 VAL A C 1
ATOM 636 O O . VAL A 1 84 ? -7.484 6.709 4.001 1.00 83.88 84 VAL A O 1
ATOM 639 N N . HIS A 1 85 ? -6.172 7.749 5.501 1.00 86.88 85 HIS A N 1
ATOM 640 C CA . HIS A 1 85 ? -5.199 6.672 5.641 1.00 86.88 85 HIS A CA 1
ATOM 641 C C . HIS A 1 85 ? -5.352 6.058 7.028 1.00 86.88 85 HIS A C 1
ATOM 643 O O . HIS A 1 85 ? -5.265 6.763 8.038 1.00 86.88 85 HIS A O 1
ATOM 649 N N . THR A 1 86 ? -5.564 4.750 7.077 1.00 90.38 86 THR A N 1
ATOM 650 C CA . THR A 1 86 ? -5.658 3.984 8.323 1.00 90.38 86 THR A CA 1
ATOM 651 C C . THR A 1 86 ? -4.639 2.858 8.333 1.00 90.38 86 THR A C 1
ATOM 653 O O . THR A 1 86 ? -4.127 2.463 7.292 1.00 90.38 86 THR A O 1
ATOM 656 N N . SER A 1 87 ? -4.352 2.315 9.509 1.00 92.00 87 SER A N 1
ATOM 657 C CA . SER A 1 87 ? -3.609 1.056 9.661 1.00 92.00 87 SER A CA 1
ATOM 658 C C . SER A 1 87 ? -4.129 0.293 10.872 1.00 92.00 87 SER A C 1
ATOM 660 O O . SER A 1 87 ? -4.871 0.858 11.686 1.00 92.00 87 SER A O 1
ATOM 662 N N . ARG A 1 88 ? -3.749 -0.974 11.013 1.00 93.31 88 ARG A N 1
ATOM 663 C CA . ARG A 1 88 ? -4.093 -1.760 12.200 1.00 93.31 88 ARG A CA 1
ATOM 664 C C . ARG A 1 88 ? -3.320 -1.267 13.425 1.00 93.31 88 ARG A C 1
ATOM 666 O O . ARG A 1 88 ? -2.296 -0.589 13.291 1.00 93.31 88 ARG A O 1
ATOM 673 N N . PRO A 1 89 ? -3.771 -1.595 14.646 1.00 91.62 89 PRO A N 1
ATOM 674 C CA . PRO A 1 89 ? -2.934 -1.452 15.828 1.00 91.62 89 PRO A CA 1
ATOM 675 C C . PRO A 1 89 ? -1.741 -2.416 15.769 1.00 91.62 89 PRO A C 1
ATOM 677 O O . PRO A 1 89 ? -1.882 -3.600 15.471 1.00 91.62 89 PRO A O 1
ATOM 680 N N . SER A 1 90 ? -0.565 -1.916 16.130 1.00 88.50 90 SER A N 1
ATOM 681 C CA . SER A 1 90 ? 0.590 -2.744 16.478 1.00 88.50 90 SER A CA 1
ATOM 682 C C . SER A 1 90 ? 0.360 -3.474 17.808 1.00 88.50 90 SER A C 1
ATOM 684 O O . SER A 1 90 ? -0.604 -3.212 18.532 1.00 88.50 90 SER A O 1
ATOM 686 N N . SER A 1 91 ? 1.300 -4.335 18.202 1.00 85.19 91 SER A N 1
ATOM 687 C CA . SER A 1 91 ? 1.288 -4.999 19.516 1.00 85.19 91 SER A CA 1
ATOM 688 C C . SER A 1 91 ? 1.313 -4.033 20.712 1.00 85.19 91 SER A C 1
ATOM 690 O O . SER A 1 91 ? 0.987 -4.440 21.825 1.00 85.19 91 SER A O 1
ATOM 692 N N . LEU A 1 92 ? 1.672 -2.763 20.492 1.00 83.62 92 LEU A N 1
ATOM 693 C CA . LEU A 1 92 ? 1.655 -1.696 21.498 1.00 83.62 92 LEU A CA 1
ATOM 694 C C . LEU A 1 92 ? 0.359 -0.864 21.477 1.00 83.62 92 LEU A C 1
ATOM 696 O O . LEU A 1 92 ? 0.241 0.090 22.238 1.00 83.62 92 LEU A O 1
ATOM 700 N N . GLY A 1 93 ? -0.603 -1.183 20.604 1.00 87.62 93 GLY A N 1
ATOM 701 C CA . GLY A 1 93 ? -1.847 -0.418 20.443 1.00 87.62 93 GLY A CA 1
ATOM 702 C C . GLY A 1 93 ? -1.700 0.888 19.649 1.00 87.62 93 GLY A C 1
ATOM 703 O O . GLY A 1 93 ? -2.675 1.616 19.487 1.00 87.62 93 GLY A O 1
ATOM 704 N N . VAL A 1 94 ? -0.501 1.171 19.132 1.00 86.56 94 VAL A N 1
ATOM 705 C CA . VAL A 1 94 ? -0.193 2.322 18.264 1.00 86.56 94 VAL A CA 1
ATOM 706 C C . VAL A 1 94 ? -0.418 1.925 16.799 1.00 86.56 94 VAL A C 1
ATOM 708 O O . VAL A 1 94 ? -0.055 0.797 16.457 1.00 86.56 94 VAL A O 1
ATOM 711 N N . PRO A 1 95 ? -0.957 2.796 15.923 1.00 88.12 95 PRO A N 1
ATOM 712 C CA . PRO A 1 95 ? -1.109 2.505 14.496 1.00 88.12 95 PRO A CA 1
ATOM 713 C C . PRO A 1 95 ? 0.190 1.990 13.862 1.00 88.12 95 PRO A C 1
ATOM 715 O O . PRO A 1 95 ? 1.244 2.612 14.018 1.00 88.12 95 PRO A O 1
ATOM 718 N N . VAL A 1 96 ? 0.127 0.890 13.110 1.00 89.56 96 VAL A N 1
ATOM 719 C CA . VAL A 1 96 ? 1.291 0.348 12.386 1.00 89.56 96 VAL A CA 1
ATOM 720 C C . VAL A 1 96 ? 1.870 1.388 11.429 1.00 89.56 96 VAL A C 1
ATOM 722 O O . VAL A 1 96 ? 3.086 1.532 11.364 1.00 89.56 96 VAL A O 1
ATOM 725 N N . GLY A 1 97 ? 1.024 2.193 10.784 1.00 84.06 97 GLY A N 1
ATOM 726 C CA . GLY A 1 97 ? 1.445 3.274 9.893 1.00 84.06 97 GLY A CA 1
ATOM 727 C C .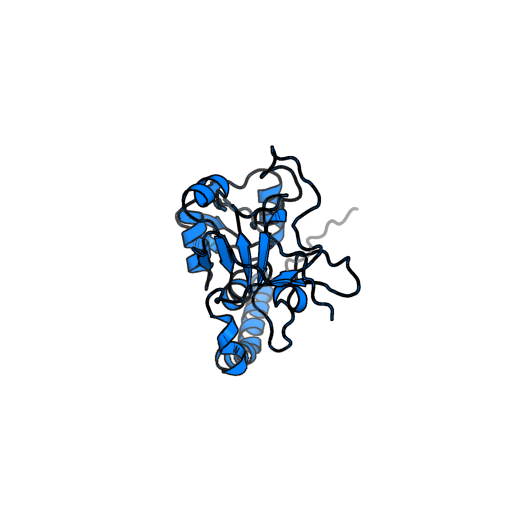 GLY A 1 97 ? 2.252 4.389 10.573 1.00 84.06 97 GLY A C 1
ATOM 728 O O . GLY A 1 97 ? 2.897 5.156 9.867 1.00 84.06 97 GLY A O 1
ATOM 729 N N . LEU A 1 98 ? 2.254 4.476 11.913 1.00 80.69 98 LEU A N 1
ATOM 730 C CA . LEU A 1 98 ? 3.176 5.336 12.673 1.00 80.69 98 LEU A CA 1
ATOM 731 C C . LEU A 1 98 ? 4.494 4.630 12.998 1.00 80.69 98 LEU A C 1
ATOM 733 O O . LEU A 1 98 ? 5.546 5.261 12.993 1.00 80.69 98 LEU A O 1
ATOM 737 N N . VAL A 1 99 ? 4.441 3.331 13.297 1.00 83.75 99 VAL A N 1
ATOM 738 C CA . VAL A 1 99 ? 5.612 2.538 13.706 1.00 83.75 99 VAL A CA 1
ATOM 739 C C . VAL A 1 99 ? 6.498 2.186 12.510 1.00 83.75 99 VAL A C 1
ATOM 741 O O . VAL A 1 99 ? 7.720 2.200 12.625 1.00 83.75 99 VAL A O 1
ATOM 744 N N . LEU A 1 100 ? 5.884 1.878 11.368 1.00 85.88 100 LEU A N 1
ATOM 745 C CA . LEU A 1 100 ? 6.542 1.460 10.128 1.00 85.88 100 LEU A CA 1
ATOM 746 C C . LEU A 1 100 ? 6.456 2.542 9.041 1.00 85.88 100 LEU A C 1
ATOM 748 O O . LEU A 1 100 ? 6.420 2.228 7.857 1.00 85.88 100 LEU A O 1
ATOM 752 N N . SER A 1 101 ? 6.373 3.816 9.434 1.00 79.94 101 SER A N 1
ATOM 753 C CA . SER A 1 101 ? 6.249 4.924 8.484 1.00 79.94 101 SER A CA 1
ATOM 754 C C . SER A 1 101 ? 7.484 5.044 7.592 1.00 79.94 101 SER A C 1
ATOM 756 O O . SER A 1 101 ? 8.600 5.174 8.092 1.00 79.94 101 SER A O 1
ATOM 758 N N . GLU A 1 102 ? 7.269 5.100 6.280 1.00 75.25 102 GLU A N 1
ATOM 759 C CA . GLU A 1 102 ? 8.322 5.299 5.284 1.00 75.25 102 GLU A CA 1
ATOM 760 C C . GLU A 1 102 ? 8.153 6.639 4.560 1.00 75.25 102 GLU A C 1
ATOM 762 O O . GLU A 1 102 ? 9.059 7.468 4.579 1.00 75.25 102 GLU A O 1
ATOM 767 N N . ASP A 1 103 ? 6.965 6.885 4.001 1.00 64.69 103 ASP A N 1
ATOM 768 C CA . ASP A 1 103 ? 6.702 7.995 3.076 1.00 64.69 103 ASP A CA 1
ATOM 769 C C . ASP A 1 103 ? 5.761 9.079 3.656 1.00 64.69 103 ASP A C 1
ATOM 771 O O . ASP A 1 103 ? 5.184 9.881 2.917 1.00 64.69 103 ASP A O 1
ATOM 775 N N . HIS A 1 104 ? 5.607 9.140 4.989 1.00 60.00 104 HIS A N 1
ATOM 776 C CA . HIS A 1 104 ? 4.748 10.115 5.684 1.00 60.00 104 HIS A CA 1
ATOM 777 C C . HIS A 1 104 ? 5.508 11.143 6.544 1.00 60.00 104 HIS A C 1
ATOM 779 O O . HIS A 1 104 ? 6.575 10.890 7.101 1.00 60.00 104 HIS A O 1
ATOM 785 N N . TRP A 1 105 ? 4.888 12.322 6.676 1.00 51.16 105 TRP A N 1
ATOM 786 C CA . TRP A 1 105 ? 5.305 13.448 7.514 1.00 51.16 105 TRP A CA 1
ATOM 787 C C . TRP A 1 105 ? 4.767 13.277 8.945 1.00 51.16 105 TRP A C 1
ATOM 789 O O . TRP A 1 105 ? 3.554 13.196 9.133 1.00 51.16 105 TRP A O 1
ATOM 799 N N . VAL A 1 106 ? 5.644 13.269 9.955 1.00 51.66 106 VAL A N 1
ATOM 800 C CA . VAL A 1 106 ? 5.263 13.295 11.382 1.00 51.66 106 VAL A CA 1
ATOM 801 C C . VAL A 1 106 ? 5.588 14.678 11.959 1.00 51.66 106 VAL A C 1
ATOM 803 O O . VAL A 1 106 ? 6.757 14.944 12.235 1.00 51.66 106 VAL A O 1
ATOM 806 N N . PRO A 1 107 ? 4.612 15.592 12.141 1.00 50.88 107 PRO A N 1
ATOM 807 C CA . PRO A 1 107 ? 4.872 16.852 12.836 1.00 50.88 107 PRO A CA 1
ATOM 808 C C . PRO A 1 107 ? 4.185 16.972 14.201 1.00 50.88 107 PRO A C 1
ATOM 810 O O . PRO A 1 107 ? 4.360 18.002 14.850 1.00 50.88 107 PRO A O 1
ATOM 813 N N . VAL A 1 108 ? 3.378 15.997 14.639 1.00 54.72 108 VAL A N 1
ATOM 814 C CA . VAL A 1 108 ? 2.653 16.118 15.913 1.00 54.72 108 VAL A CA 1
ATOM 815 C C . VAL A 1 108 ? 3.382 15.335 16.995 1.00 54.72 108 VAL A C 1
ATOM 817 O O . VAL A 1 108 ? 3.338 14.111 17.021 1.00 54.72 108 VAL A O 1
ATOM 820 N N . GLU A 1 109 ? 4.050 16.077 17.874 1.00 61.56 109 GLU A N 1
ATOM 821 C CA . GLU A 1 109 ? 4.645 15.574 19.110 1.00 61.56 109 GLU A CA 1
ATOM 822 C C . GLU A 1 109 ? 3.767 16.006 20.301 1.00 61.56 109 GLU A C 1
ATOM 824 O O . GLU A 1 109 ? 3.539 17.212 20.474 1.00 61.56 109 GLU A O 1
ATOM 829 N N . PRO A 1 110 ? 3.263 15.071 21.129 1.00 70.56 110 PRO A N 1
ATOM 830 C CA . PRO A 1 110 ? 3.384 13.614 20.990 1.00 70.56 110 PRO A CA 1
ATOM 831 C C . PRO A 1 110 ? 2.501 13.046 19.856 1.00 70.56 110 PRO A C 1
ATOM 833 O O . PRO A 1 110 ? 1.499 13.683 19.494 1.00 70.56 110 PRO A O 1
ATOM 836 N N . PRO A 1 111 ? 2.820 11.843 19.326 1.00 75.12 111 PRO A N 1
ATOM 837 C CA . PRO A 1 111 ? 1.988 11.150 18.350 1.00 75.12 111 PRO A CA 1
ATOM 838 C C . PRO A 1 111 ? 0.572 10.941 18.879 1.00 75.12 111 PRO A C 1
ATOM 840 O O . PRO A 1 111 ? 0.366 10.557 20.031 1.00 75.12 111 PRO A O 1
ATOM 843 N N . ARG A 1 112 ? -0.404 11.183 18.009 1.00 78.38 112 ARG A N 1
ATOM 844 C CA . ARG A 1 112 ? -1.833 11.136 18.320 1.00 78.38 112 ARG A CA 1
ATOM 845 C C . ARG A 1 112 ? -2.553 10.243 17.323 1.00 78.38 112 ARG A C 1
ATOM 847 O O . ARG A 1 112 ? -2.184 10.241 16.151 1.00 78.38 112 ARG A O 1
ATOM 854 N N . TRP A 1 113 ? -3.579 9.513 17.745 1.00 85.62 113 TRP A N 1
ATOM 855 C CA . TRP A 1 113 ? -4.407 8.712 16.833 1.00 85.62 113 TRP A CA 1
ATOM 856 C C . TRP A 1 113 ? -5.829 8.517 17.345 1.00 85.62 113 TRP A C 1
ATOM 858 O O . TRP A 1 113 ? -6.096 8.663 18.533 1.00 85.62 113 TRP A O 1
ATOM 868 N N . SER A 1 114 ? -6.730 8.148 16.443 1.00 87.19 114 SER A N 1
ATOM 869 C CA . SER A 1 114 ? -8.140 7.877 16.730 1.00 87.19 114 SER A CA 1
ATOM 870 C C . SER A 1 114 ? -8.540 6.530 16.145 1.00 87.19 114 SER A C 1
ATOM 872 O O . SER A 1 114 ? -7.970 6.091 15.143 1.00 87.19 114 SER A O 1
ATOM 874 N N . SER A 1 115 ? -9.525 5.872 16.757 1.00 89.00 115 SER A N 1
ATOM 875 C CA . SER A 1 115 ? -10.196 4.741 16.118 1.00 89.00 115 SER A CA 1
ATOM 876 C C . SER A 1 115 ? -10.959 5.217 14.886 1.00 89.00 115 SER A C 1
ATOM 878 O O . SER A 1 115 ? -11.415 6.357 14.821 1.00 89.00 115 SER A O 1
ATOM 880 N N . PHE A 1 116 ? -11.080 4.351 13.891 1.00 87.50 116 PHE A N 1
ATOM 881 C CA . PHE A 1 116 ? -11.762 4.651 12.647 1.00 87.50 116 PHE A CA 1
ATOM 882 C C . PHE A 1 116 ? -12.661 3.491 12.251 1.00 87.50 116 PHE A C 1
ATOM 884 O O . PHE A 1 116 ? -12.278 2.329 12.373 1.00 87.50 116 PHE A O 1
ATOM 891 N N . VAL A 1 117 ? -13.859 3.832 11.789 1.00 88.31 117 VAL A N 1
ATOM 892 C CA . VAL A 1 117 ? -14.839 2.879 11.277 1.00 88.31 117 VAL A CA 1
ATOM 893 C C . VAL A 1 117 ? -15.292 3.406 9.918 1.00 88.31 117 VAL A C 1
ATOM 895 O O . VAL A 1 117 ? -15.922 4.468 9.890 1.00 88.31 117 VAL A O 1
ATOM 898 N N . PRO A 1 118 ? -14.963 2.719 8.809 1.00 87.31 118 PRO A N 1
ATOM 899 C CA . PRO A 1 118 ? -15.411 3.139 7.489 1.00 87.31 118 PRO A CA 1
ATOM 900 C C . PRO A 1 118 ? -16.934 3.004 7.368 1.00 87.31 118 PRO A C 1
ATOM 902 O O . PRO A 1 118 ? -17.556 2.148 8.004 1.00 87.31 118 PRO A O 1
ATOM 905 N N . GLN A 1 119 ? -17.549 3.836 6.532 1.00 86.31 119 GLN A N 1
ATOM 906 C CA . GLN A 1 119 ? -18.968 3.723 6.182 1.00 86.31 119 GLN A CA 1
ATOM 907 C C . GLN A 1 119 ? -19.250 2.473 5.341 1.00 86.31 119 GLN A C 1
ATOM 909 O O . GLN A 1 119 ?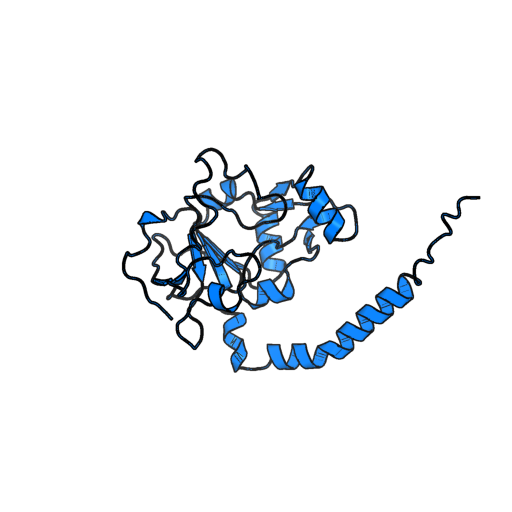 -20.333 1.893 5.432 1.00 86.31 119 GLN A O 1
ATOM 914 N N . ASP A 1 120 ? -18.277 2.083 4.521 1.00 89.50 120 ASP A N 1
ATOM 915 C CA . ASP A 1 120 ? -18.279 0.893 3.677 1.00 89.50 120 ASP A CA 1
ATOM 916 C C . ASP A 1 120 ? -16.921 0.202 3.834 1.00 89.50 120 ASP A C 1
ATOM 918 O O . ASP A 1 120 ? -15.892 0.762 3.468 1.00 89.50 120 ASP A O 1
ATOM 922 N N . ASP A 1 121 ? -16.916 -1.001 4.404 1.00 90.94 121 ASP A N 1
ATOM 923 C CA . ASP A 1 121 ? -15.715 -1.751 4.783 1.00 90.94 121 ASP A CA 1
ATOM 924 C C . ASP A 1 121 ? -15.104 -2.569 3.631 1.00 90.94 121 ASP A C 1
ATOM 926 O O . ASP A 1 121 ? -14.144 -3.320 3.829 1.00 90.94 121 ASP A O 1
ATOM 930 N N . ARG A 1 122 ? -15.627 -2.435 2.405 1.00 94.25 122 ARG A N 1
ATOM 931 C CA . ARG A 1 122 ? -15.108 -3.157 1.237 1.00 94.25 122 ARG A CA 1
ATOM 932 C C . ARG A 1 122 ? -13.725 -2.649 0.844 1.00 94.25 122 ARG A C 1
ATOM 934 O O . ARG A 1 122 ? -13.564 -1.545 0.339 1.00 94.25 122 ARG A O 1
ATOM 941 N N . VAL A 1 123 ? -12.726 -3.512 0.956 1.00 95.06 123 VAL A N 1
ATOM 942 C CA . VAL A 1 123 ? -11.341 -3.174 0.617 1.00 95.06 123 VAL A CA 1
ATOM 943 C C . VAL A 1 123 ? -10.795 -4.115 -0.449 1.00 95.06 123 VAL A C 1
ATOM 945 O O . VAL A 1 123 ? -11.020 -5.327 -0.405 1.00 95.06 123 VAL A O 1
ATOM 948 N N . TYR A 1 124 ? -10.055 -3.567 -1.416 1.00 97.69 124 TYR A N 1
ATOM 949 C CA . TYR A 1 124 ? -9.162 -4.373 -2.243 1.00 97.69 124 TYR A CA 1
ATOM 950 C C . TYR A 1 124 ? -7.875 -4.662 -1.483 1.00 97.69 124 TYR A C 1
ATOM 952 O O . TYR A 1 124 ? -7.148 -3.752 -1.095 1.00 97.69 124 TYR A O 1
ATOM 960 N N . GLU A 1 125 ? -7.593 -5.940 -1.294 1.00 97.94 125 GLU A N 1
ATOM 961 C CA . GLU A 1 125 ? -6.476 -6.407 -0.489 1.00 97.94 125 GLU A CA 1
ATOM 962 C C . GLU A 1 125 ? -5.279 -6.737 -1.376 1.00 97.94 125 GLU A C 1
ATOM 964 O O . GLU A 1 125 ? -5.310 -7.708 -2.133 1.00 97.94 125 GLU A O 1
ATOM 969 N N . VAL A 1 126 ? -4.219 -5.944 -1.259 1.00 98.25 126 VAL A N 1
ATOM 970 C CA . VAL A 1 126 ? -2.928 -6.194 -1.894 1.00 98.25 126 VAL A CA 1
ATOM 971 C C . VAL A 1 126 ? -2.071 -6.979 -0.908 1.00 98.25 126 VAL A C 1
ATOM 973 O O . VAL A 1 126 ? -1.600 -6.427 0.090 1.00 98.25 126 VAL A O 1
ATOM 976 N N . ARG A 1 127 ? -1.871 -8.274 -1.174 1.00 96.19 127 ARG A N 1
ATOM 977 C CA . ARG A 1 127 ? -1.062 -9.172 -0.330 1.00 96.19 127 ARG A CA 1
ATOM 978 C C . ARG A 1 127 ? 0.258 -9.573 -0.972 1.00 96.19 127 ARG A C 1
ATOM 980 O O . ARG A 1 127 ? 1.162 -10.015 -0.269 1.00 96.19 127 ARG A O 1
ATOM 987 N N . CYS A 1 128 ? 0.394 -9.379 -2.276 1.00 95.06 128 CYS A N 1
ATOM 988 C CA . CYS A 1 128 ? 1.634 -9.593 -3.010 1.00 95.06 128 CYS A CA 1
ATOM 989 C C . CYS A 1 128 ? 1.722 -8.695 -4.253 1.00 95.06 128 CYS A C 1
ATOM 991 O O . CYS A 1 128 ? 0.806 -7.930 -4.572 1.00 95.06 128 CYS A O 1
ATOM 993 N N . ALA A 1 129 ? 2.832 -8.818 -4.984 1.00 96.31 129 ALA A N 1
ATOM 994 C CA . ALA A 1 129 ? 3.075 -8.071 -6.214 1.00 96.31 129 ALA A CA 1
ATOM 995 C C . ALA A 1 129 ? 2.004 -8.340 -7.279 1.00 96.31 129 ALA A C 1
ATOM 997 O O . ALA A 1 129 ? 1.602 -7.428 -8.003 1.00 96.31 129 ALA A O 1
ATOM 998 N N . GLU A 1 130 ? 1.529 -9.581 -7.375 1.00 97.56 130 GLU A N 1
ATOM 999 C CA . GLU A 1 130 ? 0.514 -9.997 -8.339 1.00 97.56 130 GLU A CA 1
ATOM 1000 C C . GLU A 1 130 ? -0.837 -9.323 -8.080 1.00 97.56 130 GLU A C 1
ATOM 1002 O O . GLU A 1 130 ? -1.542 -9.011 -9.040 1.00 97.56 130 GLU A O 1
ATOM 1007 N N . ASP A 1 131 ? -1.200 -9.068 -6.821 1.00 98.00 131 ASP A N 1
ATOM 1008 C CA . ASP A 1 131 ? -2.434 -8.348 -6.483 1.00 98.00 131 ASP A CA 1
ATOM 1009 C C . ASP A 1 131 ? -2.339 -6.881 -6.922 1.00 98.00 131 ASP A C 1
ATOM 1011 O O . ASP A 1 131 ? -3.251 -6.352 -7.557 1.00 98.00 131 ASP A O 1
ATOM 1015 N N . TRP A 1 132 ? -1.194 -6.229 -6.685 1.00 97.88 132 TRP A N 1
ATOM 1016 C CA . TRP A 1 132 ? -0.965 -4.860 -7.160 1.00 97.88 132 TRP A CA 1
ATOM 1017 C C . TRP A 1 132 ? -1.025 -4.777 -8.690 1.00 97.88 132 TRP A C 1
ATOM 1019 O O . TRP A 1 132 ? -1.705 -3.922 -9.262 1.00 97.88 132 TRP A O 1
ATOM 1029 N N . GLN A 1 133 ? -0.362 -5.709 -9.378 1.00 98.25 133 GLN A N 1
ATOM 1030 C CA . GLN A 1 133 ? -0.398 -5.797 -10.838 1.00 98.25 133 GLN A CA 1
ATOM 1031 C C . GLN A 1 133 ? -1.822 -6.009 -11.366 1.00 98.25 133 GLN A C 1
ATOM 1033 O O . GLN A 1 133 ? -2.189 -5.424 -12.388 1.00 98.25 133 GLN A O 1
ATOM 1038 N N . GLN A 1 134 ? -2.632 -6.827 -10.689 1.00 98.38 134 GLN A N 1
ATOM 1039 C CA . GLN A 1 134 ? -4.037 -7.039 -11.039 1.00 98.38 134 GLN A CA 1
ATOM 1040 C C . GLN A 1 134 ? -4.875 -5.775 -10.845 1.00 98.38 134 GLN A C 1
ATOM 1042 O O . GLN A 1 134 ? -5.693 -5.465 -11.714 1.00 98.38 134 GLN A O 1
ATOM 1047 N N . LEU A 1 135 ? -4.650 -5.027 -9.764 1.00 98.00 135 LEU A N 1
ATOM 1048 C CA . LEU A 1 135 ? -5.323 -3.754 -9.512 1.00 98.00 135 LEU A CA 1
ATOM 1049 C C . LEU A 1 135 ? -5.047 -2.745 -10.632 1.00 98.00 135 LEU A C 1
ATOM 1051 O O . LEU A 1 135 ? -5.983 -2.215 -11.235 1.00 98.00 135 LEU A O 1
ATOM 1055 N N . VAL A 1 136 ? -3.770 -2.555 -10.974 1.00 98.06 136 VAL A N 1
ATOM 1056 C CA . VAL A 1 136 ? -3.336 -1.662 -12.060 1.00 98.06 136 VAL A CA 1
ATOM 1057 C C . VAL A 1 136 ? -3.860 -2.142 -13.414 1.00 98.06 136 VAL A C 1
ATOM 1059 O O . VAL A 1 136 ? -4.274 -1.340 -14.245 1.00 98.06 136 VAL A O 1
ATOM 1062 N N . ALA A 1 137 ? -3.890 -3.454 -13.657 1.00 98.06 137 ALA A N 1
ATOM 1063 C CA . ALA A 1 137 ? -4.447 -4.000 -14.892 1.00 98.06 137 ALA A CA 1
ATOM 1064 C C . ALA A 1 137 ? -5.968 -3.799 -15.003 1.00 98.06 137 ALA A C 1
ATOM 1066 O O . ALA A 1 137 ? -6.475 -3.688 -16.123 1.00 98.06 137 ALA A O 1
ATOM 1067 N N . ARG A 1 138 ? -6.691 -3.770 -13.875 1.00 98.00 138 ARG A N 1
ATOM 1068 C CA . ARG A 1 138 ? -8.144 -3.557 -13.823 1.00 98.00 138 ARG A CA 1
ATOM 1069 C C . ARG A 1 138 ? -8.521 -2.089 -14.006 1.00 98.00 138 ARG A C 1
ATOM 1071 O O . ARG A 1 138 ? -9.475 -1.815 -14.728 1.00 98.00 138 ARG A O 1
ATOM 1078 N N . TYR A 1 139 ? -7.760 -1.173 -13.414 1.00 95.81 139 TYR A N 1
ATOM 1079 C CA . TYR A 1 139 ? -7.983 0.271 -13.521 1.00 95.81 139 TYR A CA 1
ATOM 1080 C C . TYR A 1 139 ? -6.726 0.968 -14.059 1.00 95.81 139 TYR A C 1
ATOM 1082 O O . TYR A 1 139 ? -6.049 1.657 -13.306 1.00 95.81 139 TYR A O 1
ATOM 1090 N N . PRO A 1 140 ? -6.346 0.778 -15.333 1.00 96.38 140 PRO A N 1
ATOM 1091 C CA . PRO A 1 140 ? -5.081 1.298 -15.835 1.00 96.38 140 PRO A CA 1
ATOM 1092 C C . PRO A 1 140 ? -5.173 2.781 -16.199 1.00 96.38 140 PRO A C 1
ATOM 1094 O O . PRO A 1 140 ? -5.999 3.173 -17.024 1.00 96.38 140 PRO A O 1
ATOM 1097 N N . THR A 1 141 ? -4.227 3.580 -15.712 1.00 93.19 141 THR A N 1
ATOM 1098 C CA . THR A 1 141 ? -3.939 4.919 -16.239 1.00 93.19 141 THR A CA 1
ATOM 1099 C C . THR A 1 141 ? -2.466 5.035 -16.650 1.00 93.19 141 THR A C 1
ATOM 1101 O O . THR A 1 141 ? -1.585 4.571 -15.921 1.00 93.19 141 THR A O 1
ATOM 1104 N N . PRO A 1 142 ? -2.139 5.605 -17.824 1.00 93.56 142 PRO A N 1
ATOM 1105 C CA . PRO A 1 142 ? -0.748 5.844 -18.199 1.00 93.56 142 PRO A CA 1
ATOM 1106 C C . PRO A 1 142 ? -0.075 6.871 -17.281 1.00 93.56 142 PRO A C 1
ATOM 1108 O O . PRO A 1 142 ? -0.575 7.988 -17.130 1.00 93.56 142 PRO A O 1
ATOM 1111 N N . ARG A 1 143 ? 1.117 6.557 -16.756 1.00 91.06 143 ARG A N 1
ATOM 1112 C CA . ARG A 1 143 ? 2.007 7.587 -16.189 1.00 91.06 143 ARG A CA 1
ATOM 1113 C C . ARG A 1 143 ? 2.850 8.173 -17.311 1.00 91.06 143 ARG A C 1
ATOM 1115 O O . ARG A 1 143 ? 3.426 7.440 -18.110 1.00 91.06 143 ARG A O 1
ATOM 1122 N N . THR A 1 144 ? 2.907 9.499 -17.402 1.00 87.31 144 THR A N 1
ATOM 1123 C CA . THR A 1 144 ? 3.586 10.199 -18.503 1.00 87.31 144 THR A CA 1
ATOM 1124 C C . THR A 1 144 ? 4.320 11.444 -18.017 1.00 87.31 144 THR A C 1
ATOM 1126 O O . THR A 1 144 ? 4.065 11.962 -16.929 1.00 87.31 144 THR A O 1
ATOM 1129 N N . GLY A 1 145 ? 5.247 11.943 -18.837 1.00 87.25 145 GLY A N 1
ATOM 1130 C CA . GLY A 1 145 ? 6.019 13.138 -18.519 1.00 87.25 145 GLY A CA 1
ATOM 1131 C C . GLY A 1 145 ? 6.876 12.944 -17.270 1.00 87.25 145 GLY A C 1
ATOM 1132 O O . GLY A 1 145 ? 7.512 11.910 -17.096 1.00 87.25 145 GLY A O 1
ATOM 1133 N N . ALA A 1 146 ? 6.891 13.946 -16.393 1.00 83.25 146 ALA A N 1
ATOM 1134 C CA . ALA A 1 146 ? 7.832 13.978 -15.281 1.00 83.25 146 ALA A CA 1
ATOM 1135 C C . ALA A 1 146 ? 7.646 12.859 -14.242 1.00 83.25 146 ALA A C 1
ATOM 1137 O O . ALA A 1 146 ? 8.633 12.446 -13.646 1.00 83.25 146 ALA A O 1
ATOM 1138 N N . SER A 1 147 ? 6.423 12.361 -14.032 1.00 81.19 147 SER A N 1
ATOM 1139 C CA . SER A 1 147 ? 6.186 11.258 -13.090 1.00 81.19 147 SER A CA 1
ATOM 1140 C C . SER A 1 147 ? 6.719 9.922 -13.611 1.00 81.19 147 SER A C 1
ATOM 1142 O O . SER A 1 147 ? 7.266 9.136 -12.846 1.00 81.19 147 SER A O 1
ATOM 1144 N N . ALA A 1 148 ? 6.621 9.685 -14.924 1.00 88.06 148 ALA A N 1
ATOM 1145 C CA . ALA A 1 148 ? 7.264 8.544 -15.573 1.00 88.06 148 ALA A CA 1
ATOM 1146 C C . ALA A 1 148 ? 8.794 8.668 -15.514 1.00 88.06 148 ALA A C 1
ATOM 1148 O O . ALA A 1 148 ? 9.464 7.719 -15.129 1.00 88.06 148 ALA A O 1
ATOM 1149 N N . SER A 1 149 ? 9.341 9.859 -15.792 1.00 87.31 149 SER A N 1
ATOM 1150 C CA . SER A 1 149 ? 10.792 10.090 -15.752 1.00 87.31 149 SER A CA 1
ATOM 1151 C C . SER A 1 149 ? 11.410 9.903 -14.360 1.00 87.31 149 SER A C 1
ATOM 1153 O O . SER A 1 149 ? 12.568 9.506 -14.252 1.00 87.31 149 SER A O 1
ATOM 1155 N N . GLU A 1 150 ? 10.673 10.202 -13.288 1.00 88.25 150 GLU A N 1
ATOM 1156 C CA . GLU A 1 150 ? 11.122 9.932 -11.916 1.00 88.25 150 GLU A CA 1
ATOM 1157 C C . GLU A 1 150 ? 11.207 8.423 -11.643 1.00 88.25 150 GLU A C 1
ATOM 1159 O O . GLU A 1 150 ? 12.208 7.962 -11.092 1.00 88.25 150 GLU A O 1
ATOM 1164 N N . TRP A 1 151 ? 10.218 7.647 -12.097 1.00 91.88 151 TRP A N 1
ATOM 1165 C CA . TRP A 1 151 ? 10.251 6.186 -12.001 1.00 91.88 151 TRP A CA 1
ATOM 1166 C C . TRP A 1 151 ? 11.322 5.565 -12.894 1.00 91.88 151 TRP A C 1
ATOM 1168 O O . TRP A 1 151 ? 12.010 4.663 -12.436 1.00 91.88 151 TRP A O 1
ATOM 1178 N N . ASP A 1 152 ? 11.541 6.077 -14.107 1.00 91.94 152 ASP A N 1
ATOM 1179 C CA . ASP A 1 152 ? 12.628 5.623 -14.987 1.00 91.94 152 ASP A CA 1
ATOM 1180 C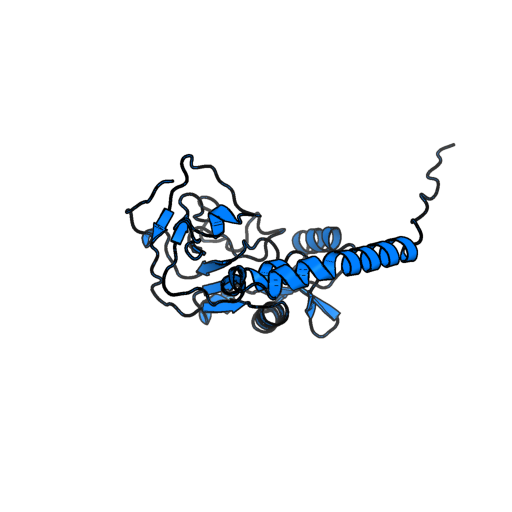 C . ASP A 1 152 ? 14.001 5.824 -14.331 1.00 91.94 152 ASP A C 1
ATOM 1182 O O . ASP A 1 152 ? 14.842 4.922 -14.296 1.00 91.94 152 ASP A O 1
ATOM 1186 N N . ARG A 1 153 ? 14.220 7.011 -13.745 1.00 89.00 153 ARG A N 1
ATOM 1187 C CA . ARG A 1 153 ? 15.460 7.332 -13.029 1.00 89.00 153 ARG A CA 1
ATOM 1188 C C . ARG A 1 153 ? 15.685 6.396 -11.846 1.00 89.00 153 ARG A C 1
ATOM 1190 O O . ARG A 1 153 ? 16.827 6.022 -11.594 1.00 89.00 153 ARG A O 1
ATOM 1197 N N . PHE A 1 154 ? 14.626 6.068 -11.110 1.00 88.94 154 PHE A N 1
ATOM 1198 C CA . PHE A 1 154 ? 14.710 5.172 -9.963 1.00 88.94 154 PHE A CA 1
ATOM 1199 C C . PHE A 1 154 ? 14.909 3.709 -10.386 1.00 88.94 154 PHE A C 1
ATOM 1201 O O . PHE A 1 154 ? 15.739 3.008 -9.818 1.00 88.94 154 PHE A O 1
ATOM 1208 N N . ALA A 1 155 ? 14.182 3.262 -11.409 1.00 89.19 155 ALA A N 1
ATOM 1209 C CA . ALA A 1 155 ? 14.229 1.907 -11.949 1.00 89.19 155 ALA A CA 1
ATOM 1210 C C . ALA A 1 155 ? 15.526 1.588 -12.706 1.00 89.19 155 ALA A C 1
ATOM 1212 O O . ALA A 1 155 ? 15.833 0.416 -12.917 1.00 89.19 155 ALA A O 1
ATOM 1213 N N . GLY A 1 156 ? 16.275 2.610 -13.128 1.00 87.00 156 GLY A N 1
ATOM 1214 C CA . GLY A 1 156 ? 17.499 2.435 -13.903 1.00 87.00 156 GLY A CA 1
ATOM 1215 C C . GLY A 1 156 ? 17.242 2.093 -15.373 1.00 87.00 156 GLY A C 1
ATOM 1216 O O . GLY A 1 156 ? 18.027 1.364 -15.974 1.00 87.00 156 GLY A O 1
ATOM 1217 N N . GLY A 1 157 ? 16.162 2.606 -15.967 1.00 87.38 157 GLY A N 1
ATOM 1218 C CA . GLY A 1 157 ? 15.821 2.341 -17.366 1.00 87.38 157 GLY A CA 1
ATOM 1219 C C . GLY A 1 157 ? 14.548 3.047 -17.817 1.00 87.38 157 GLY A C 1
ATOM 1220 O O . GLY A 1 157 ? 13.781 3.530 -16.994 1.00 87.38 157 GLY A O 1
ATOM 1221 N N . GLU A 1 158 ? 14.328 3.113 -19.131 1.00 92.69 158 GLU A N 1
ATOM 1222 C CA . GLU A 1 158 ? 13.081 3.635 -19.701 1.00 92.69 158 GLU A CA 1
ATOM 1223 C C . GLU A 1 158 ? 12.013 2.537 -19.740 1.00 92.69 158 GLU A C 1
ATOM 1225 O O . GLU A 1 158 ? 12.219 1.472 -20.334 1.00 92.69 158 GLU A O 1
ATOM 1230 N N . HIS A 1 159 ? 10.844 2.805 -19.158 1.00 94.69 159 HIS A N 1
ATOM 1231 C CA . HIS A 1 159 ? 9.721 1.873 -19.151 1.00 94.69 159 HIS A CA 1
ATOM 1232 C C . HIS A 1 159 ? 8.407 2.540 -19.572 1.00 94.69 159 HIS A C 1
ATOM 1234 O O . HIS A 1 159 ? 8.174 3.736 -19.408 1.00 94.69 159 HIS A O 1
ATOM 1240 N N . THR A 1 160 ? 7.482 1.730 -20.096 1.00 96.56 160 THR A N 1
ATOM 1241 C CA . THR A 1 160 ? 6.093 2.170 -20.292 1.00 96.56 160 THR A CA 1
ATOM 1242 C C . THR A 1 160 ? 5.300 1.925 -19.014 1.00 96.56 160 THR A C 1
ATOM 1244 O O . THR A 1 160 ? 4.861 0.800 -18.757 1.00 96.56 160 THR A O 1
ATOM 1247 N N . TRP A 1 161 ? 5.118 2.979 -18.223 1.00 96.44 161 TRP A N 1
ATOM 1248 C CA . TRP A 1 161 ? 4.487 2.909 -16.909 1.00 96.44 161 TRP A CA 1
ATOM 1249 C C . TRP A 1 161 ? 2.959 3.007 -16.952 1.00 96.44 161 TRP A C 1
ATOM 1251 O O . TRP A 1 161 ? 2.383 3.889 -17.594 1.00 96.44 161 TRP A O 1
ATOM 1261 N N . LEU A 1 162 ? 2.310 2.125 -16.198 1.00 96.81 162 LEU A N 1
ATOM 1262 C CA . LEU A 1 162 ? 0.907 2.204 -15.816 1.00 96.81 162 LEU A CA 1
ATOM 1263 C C . LEU A 1 162 ? 0.786 2.340 -14.297 1.00 96.81 162 LEU A C 1
ATOM 1265 O O . LEU A 1 162 ? 1.591 1.792 -13.539 1.00 96.81 162 LEU A O 1
ATOM 1269 N N . ASP A 1 163 ? -0.266 3.024 -13.878 1.00 93.69 163 ASP A N 1
ATOM 1270 C CA . ASP A 1 163 ? -0.701 3.123 -12.490 1.00 93.69 163 ASP A CA 1
ATOM 1271 C C . ASP A 1 163 ? -2.209 2.909 -12.386 1.00 93.69 163 ASP A C 1
ATOM 1273 O O . ASP A 1 163 ? -2.881 2.645 -13.389 1.00 93.69 163 ASP A O 1
ATOM 1277 N N . VAL A 1 164 ? -2.733 3.038 -11.175 1.00 93.12 164 VAL A N 1
ATOM 1278 C CA . VAL A 1 164 ? -4.154 2.932 -10.881 1.00 93.12 164 VAL A CA 1
ATOM 1279 C C . VAL A 1 164 ? -4.887 4.226 -11.260 1.00 93.12 164 VAL A C 1
ATOM 1281 O O . VAL A 1 164 ? -4.552 5.322 -10.811 1.00 93.12 164 VAL A O 1
ATOM 1284 N N . ASP A 1 165 ? -5.934 4.106 -12.072 1.00 91.62 165 ASP A N 1
ATOM 1285 C CA . ASP A 1 165 ? -6.960 5.131 -12.233 1.00 91.62 165 ASP A CA 1
ATOM 1286 C C . ASP A 1 165 ? -7.828 5.154 -10.970 1.00 91.62 165 ASP A C 1
ATOM 1288 O O . ASP A 1 165 ? -8.838 4.457 -10.860 1.00 91.62 165 ASP A O 1
ATOM 1292 N N . TRP A 1 166 ? -7.408 5.953 -9.990 1.00 90.00 166 TRP A N 1
ATOM 1293 C CA . TRP A 1 166 ? -8.100 6.090 -8.707 1.00 90.00 166 TRP A CA 1
ATOM 1294 C C . TRP A 1 166 ? -9.528 6.603 -8.841 1.00 90.00 166 TRP A C 1
ATOM 1296 O O . TRP A 1 166 ? -10.378 6.260 -8.022 1.00 90.00 166 TRP A O 1
ATOM 1306 N N . ARG A 1 167 ? -9.814 7.391 -9.884 1.00 86.50 167 ARG A N 1
ATOM 1307 C CA . ARG A 1 167 ? -11.171 7.862 -10.151 1.00 86.50 167 ARG A CA 1
ATOM 1308 C C . ARG A 1 167 ? -12.049 6.688 -10.574 1.00 86.50 167 ARG A C 1
ATOM 1310 O O . ARG A 1 167 ? -13.104 6.497 -9.983 1.00 86.50 167 ARG A O 1
ATOM 1317 N N . ALA A 1 168 ? -11.595 5.886 -11.535 1.00 87.19 168 ALA A N 1
ATOM 1318 C CA . ALA A 1 168 ? -12.328 4.699 -11.971 1.00 87.19 168 ALA A CA 1
ATOM 1319 C C . ALA A 1 168 ? -12.452 3.646 -10.857 1.00 87.19 168 ALA A C 1
ATOM 1321 O O . ALA A 1 168 ? -13.505 3.035 -10.711 1.00 87.19 168 ALA A O 1
ATOM 1322 N N . LEU A 1 169 ? -11.406 3.454 -10.046 1.00 91.69 169 LEU A N 1
ATOM 1323 C CA . LEU A 1 169 ? -11.452 2.541 -8.901 1.00 91.69 169 LEU A CA 1
ATOM 1324 C C . LEU A 1 169 ? -12.490 2.988 -7.871 1.00 91.69 169 LEU A C 1
ATOM 1326 O O . LEU A 1 169 ? -13.226 2.146 -7.358 1.00 91.69 169 LEU A O 1
ATOM 1330 N N . SER A 1 170 ? -12.565 4.296 -7.592 1.00 89.94 170 SER A N 1
ATOM 1331 C CA . SER A 1 170 ? -13.498 4.836 -6.600 1.00 89.94 170 SER A CA 1
ATOM 1332 C C . SER A 1 170 ? -14.960 4.526 -6.934 1.00 89.94 170 SER A C 1
ATOM 1334 O O . SER A 1 170 ? -15.755 4.330 -6.024 1.00 89.94 170 SER A O 1
ATOM 1336 N N . ASP A 1 171 ? -15.333 4.373 -8.205 1.00 89.38 171 ASP A N 1
ATOM 1337 C CA . ASP A 1 171 ? -16.707 4.002 -8.567 1.00 89.38 171 ASP A CA 1
ATOM 1338 C C . ASP A 1 171 ? -17.082 2.569 -8.109 1.00 89.38 171 ASP A C 1
ATOM 1340 O O . ASP A 1 171 ? -18.260 2.276 -7.892 1.00 89.38 171 ASP A O 1
ATOM 1344 N N . ASP A 1 172 ? -16.091 1.691 -7.909 1.00 93.38 172 ASP A N 1
ATOM 1345 C CA . ASP A 1 172 ? -16.280 0.271 -7.580 1.00 93.38 172 ASP A CA 1
ATOM 1346 C C . ASP A 1 172 ? -16.002 -0.054 -6.098 1.00 93.38 172 ASP A C 1
ATOM 1348 O O . ASP A 1 172 ? -16.683 -0.905 -5.505 1.00 93.38 172 ASP A O 1
ATOM 1352 N N . LEU A 1 173 ? -14.974 0.569 -5.510 1.00 93.31 173 LEU A N 1
ATOM 1353 C CA . LEU A 1 173 ? -14.410 0.198 -4.209 1.00 93.31 173 LEU A CA 1
ATOM 1354 C C . LEU A 1 173 ? -14.050 1.432 -3.365 1.00 93.31 173 LEU A C 1
ATOM 1356 O O . LEU A 1 173 ? -13.401 2.348 -3.873 1.00 93.31 173 LEU A O 1
ATOM 1360 N N . PRO A 1 174 ? -14.400 1.446 -2.065 1.00 91.38 174 PRO A N 1
ATOM 1361 C CA . PRO A 1 174 ? -14.095 2.566 -1.184 1.00 91.38 174 PRO A CA 1
ATOM 1362 C C . PRO A 1 174 ? -12.673 2.536 -0.626 1.00 91.38 174 PRO A C 1
ATOM 1364 O O . PRO A 1 174 ? -12.214 3.580 -0.171 1.00 91.38 174 PRO A O 1
ATOM 1367 N N . GLY A 1 175 ? -11.963 1.402 -0.661 1.00 92.81 175 GLY A N 1
ATOM 1368 C CA . GLY A 1 175 ? -10.617 1.323 -0.102 1.00 92.81 175 GLY A CA 1
ATOM 1369 C C . GLY A 1 175 ? -9.692 0.298 -0.750 1.00 92.81 175 GLY A C 1
ATOM 1370 O O . GLY A 1 175 ? -10.122 -0.677 -1.372 1.00 92.81 175 GLY A O 1
ATOM 1371 N N . VAL A 1 176 ? -8.392 0.523 -0.570 1.00 96.38 176 VAL A N 1
ATOM 1372 C CA . VAL A 1 176 ? -7.310 -0.401 -0.935 1.00 96.38 176 VAL A CA 1
ATOM 1373 C C . VAL A 1 176 ? -6.381 -0.537 0.264 1.00 96.38 176 VAL A C 1
ATOM 1375 O O . VAL A 1 176 ? -5.969 0.476 0.819 1.00 96.38 176 VAL A O 1
ATOM 1378 N N . HIS A 1 177 ? -6.054 -1.762 0.664 1.00 97.00 177 HIS A N 1
ATOM 1379 C CA . HIS A 1 177 ? -5.114 -2.067 1.743 1.00 97.00 177 HIS A CA 1
ATOM 1380 C C . HIS A 1 177 ? -3.885 -2.768 1.180 1.00 97.00 177 HIS A C 1
ATOM 1382 O O . HIS A 1 177 ? -4.004 -3.645 0.325 1.00 97.00 177 HIS A O 1
ATOM 1388 N N . VAL A 1 178 ? -2.711 -2.387 1.677 1.00 96.94 178 VAL A N 1
ATOM 1389 C CA . VAL A 1 178 ? -1.440 -3.043 1.366 1.00 96.94 178 VAL A CA 1
ATOM 1390 C C . VAL A 1 178 ? -0.902 -3.655 2.644 1.00 96.94 178 VAL A C 1
ATOM 1392 O O . VAL A 1 178 ? -0.533 -2.941 3.575 1.00 96.94 178 VAL A O 1
ATOM 1395 N N . SER A 1 179 ? -0.822 -4.982 2.667 1.00 96.62 179 SER A N 1
ATOM 1396 C CA . SER A 1 179 ? -0.246 -5.699 3.800 1.00 96.62 179 SER A CA 1
ATOM 1397 C C . SER A 1 179 ? 1.251 -5.398 3.949 1.00 96.62 179 SER A C 1
ATOM 1399 O O . SER A 1 179 ? 1.923 -4.965 3.006 1.00 96.62 179 SER A O 1
ATOM 1401 N N . VAL A 1 180 ? 1.818 -5.679 5.124 1.00 95.25 180 VAL A N 1
ATOM 1402 C CA . VAL A 1 180 ? 3.273 -5.561 5.332 1.00 95.25 180 VAL A CA 1
ATOM 1403 C C . VAL A 1 180 ? 4.036 -6.481 4.361 1.00 95.25 180 VAL A C 1
ATOM 1405 O O . VAL A 1 180 ? 5.078 -6.082 3.845 1.00 95.25 180 VAL A O 1
ATOM 1408 N N . ALA A 1 181 ? 3.487 -7.662 4.025 1.00 94.19 181 ALA A N 1
ATOM 1409 C CA . ALA A 1 181 ? 4.029 -8.538 2.966 1.00 94.19 181 ALA A CA 1
ATOM 1410 C C . ALA A 1 181 ? 4.145 -7.837 1.639 1.00 94.19 181 ALA A C 1
ATOM 1412 O O . ALA A 1 181 ? 5.196 -7.870 0.998 1.00 94.19 181 ALA A O 1
ATOM 1413 N N . ALA A 1 182 ? 3.019 -7.289 1.191 1.00 95.81 182 ALA A N 1
ATOM 1414 C CA . ALA A 1 182 ? 2.909 -6.725 -0.131 1.00 95.81 182 ALA A CA 1
ATOM 1415 C C . ALA A 1 182 ? 3.889 -5.574 -0.271 1.00 95.81 182 ALA A C 1
ATOM 1417 O O . ALA A 1 182 ? 4.610 -5.519 -1.263 1.00 95.81 182 ALA A O 1
ATOM 1418 N N . HIS A 1 183 ? 3.974 -4.728 0.755 1.00 95.19 183 HIS A N 1
ATOM 1419 C CA . HIS A 1 183 ? 4.941 -3.645 0.808 1.00 95.19 183 HIS A CA 1
ATOM 1420 C C . HIS A 1 183 ? 6.380 -4.157 0.672 1.00 95.19 183 HIS A C 1
ATOM 1422 O O . HIS A 1 183 ? 7.021 -3.884 -0.343 1.00 95.19 183 HIS A O 1
ATOM 1428 N N . LEU A 1 184 ? 6.850 -4.992 1.606 1.00 92.81 184 LEU A N 1
ATOM 1429 C CA . LEU A 1 184 ? 8.235 -5.485 1.617 1.00 92.81 184 LEU A CA 1
ATOM 1430 C C . LEU A 1 184 ? 8.605 -6.256 0.345 1.00 92.81 184 LEU A C 1
ATOM 1432 O O . LEU A 1 184 ? 9.751 -6.234 -0.100 1.00 92.81 184 LEU A O 1
ATOM 1436 N N . SER A 1 185 ? 7.636 -6.962 -0.237 1.00 89.56 185 SER A N 1
ATOM 1437 C CA . SER A 1 185 ? 7.855 -7.770 -1.431 1.00 89.56 185 SER A CA 1
ATOM 1438 C C . SER A 1 185 ? 7.695 -7.003 -2.736 1.00 89.56 185 SER A C 1
ATOM 1440 O O . SER A 1 185 ? 8.128 -7.537 -3.749 1.00 89.56 185 SER A O 1
ATOM 1442 N N . SER A 1 186 ? 7.085 -5.813 -2.770 1.00 93.56 186 SER A N 1
ATOM 1443 C CA . SER A 1 186 ? 6.635 -5.195 -4.036 1.00 93.56 186 SER A CA 1
ATOM 1444 C C . SER A 1 186 ? 6.950 -3.713 -4.179 1.00 93.56 186 SER A C 1
ATOM 1446 O O . SER A 1 186 ? 6.948 -3.215 -5.309 1.00 93.56 186 SER A O 1
ATOM 1448 N N . ALA A 1 187 ? 7.186 -3.006 -3.076 1.00 93.44 187 ALA A N 1
ATOM 1449 C CA . ALA A 1 187 ? 7.413 -1.573 -3.102 1.00 93.44 187 ALA A CA 1
ATOM 1450 C C . ALA A 1 187 ? 8.726 -1.224 -3.817 1.00 93.44 187 ALA A C 1
ATOM 1452 O O . ALA A 1 187 ? 9.697 -1.982 -3.785 1.00 93.44 187 ALA A O 1
ATOM 1453 N N . TYR A 1 188 ? 8.730 -0.075 -4.496 1.00 92.12 188 TYR A N 1
ATOM 1454 C CA . TYR A 1 188 ? 9.922 0.535 -5.102 1.00 92.12 188 TYR A CA 1
ATOM 1455 C C . TYR A 1 188 ? 10.726 -0.396 -6.009 1.00 92.12 188 TYR A C 1
ATOM 1457 O O . TYR A 1 188 ? 11.954 -0.394 -6.019 1.00 92.12 188 TYR A O 1
ATOM 1465 N N . ARG A 1 189 ? 10.040 -1.203 -6.812 1.00 92.06 189 ARG A N 1
ATOM 1466 C CA . ARG A 1 189 ? 10.678 -1.913 -7.918 1.00 92.06 189 ARG A 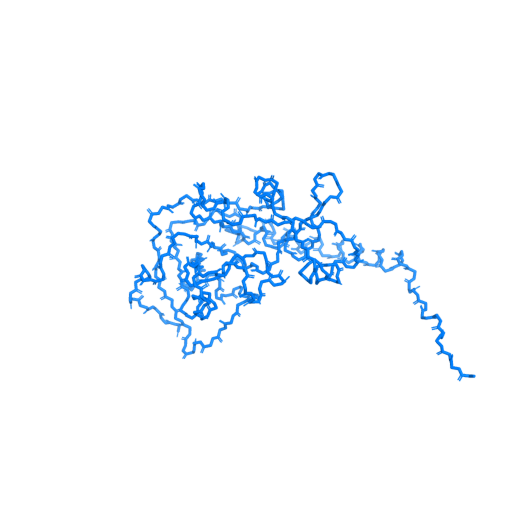CA 1
ATOM 1467 C C . ARG A 1 189 ? 9.763 -1.965 -9.133 1.00 92.06 189 ARG A C 1
ATOM 1469 O O . ARG A 1 189 ? 8.541 -1.978 -8.968 1.00 92.06 189 ARG A O 1
ATOM 1476 N N . PRO A 1 190 ? 10.319 -2.028 -10.351 1.00 95.81 190 PRO A N 1
ATOM 1477 C CA . PRO A 1 190 ? 9.521 -2.248 -11.546 1.00 95.81 190 PRO A CA 1
ATOM 1478 C C . PRO A 1 190 ? 8.801 -3.597 -11.464 1.00 95.81 190 PRO A C 1
ATOM 1480 O O . PRO A 1 190 ? 9.426 -4.653 -11.371 1.00 95.81 190 PRO A O 1
ATOM 1483 N N . LEU A 1 191 ? 7.476 -3.568 -11.521 1.00 96.88 191 LEU A N 1
ATOM 1484 C CA . LEU A 1 191 ? 6.620 -4.745 -11.562 1.00 96.88 191 LEU A CA 1
ATOM 1485 C C . LEU A 1 191 ? 6.107 -4.931 -12.995 1.00 96.88 191 LEU A C 1
ATOM 1487 O O . LEU A 1 191 ? 5.440 -4.035 -13.521 1.00 96.88 191 LEU A O 1
ATOM 1491 N N . PRO A 1 192 ? 6.417 -6.056 -13.659 1.00 97.12 192 PRO A N 1
ATOM 1492 C CA . PRO A 1 192 ? 6.037 -6.257 -15.047 1.00 97.12 192 PRO A CA 1
ATOM 1493 C C . PRO A 1 192 ? 4.525 -6.457 -15.195 1.00 97.12 192 PRO A C 1
ATOM 1495 O O . PRO A 1 192 ? 3.880 -7.164 -14.427 1.00 97.12 192 PRO A O 1
ATOM 1498 N N . LEU A 1 193 ? 3.972 -5.873 -16.251 1.00 97.38 193 LEU A N 1
ATOM 1499 C CA . LEU A 1 193 ? 2.603 -6.058 -16.715 1.00 97.38 193 LEU A CA 1
ATOM 1500 C C . LEU A 1 193 ? 2.606 -6.653 -18.129 1.00 97.38 193 LEU A C 1
ATOM 1502 O O . LEU A 1 193 ? 3.605 -6.661 -18.854 1.00 97.38 193 LEU A O 1
ATOM 1506 N N . ARG A 1 194 ? 1.441 -7.129 -18.577 1.00 92.94 194 ARG A N 1
ATOM 1507 C CA . ARG A 1 194 ? 1.283 -7.659 -19.940 1.00 92.94 194 ARG A CA 1
ATOM 1508 C C . ARG A 1 194 ? 1.620 -6.606 -21.000 1.00 92.94 194 ARG A C 1
ATOM 1510 O O . ARG A 1 194 ? 1.169 -5.461 -20.919 1.00 92.94 194 ARG A O 1
ATOM 1517 N N . GLY A 1 195 ? 2.303 -7.041 -22.060 1.00 93.25 195 GLY A N 1
ATOM 1518 C CA . GLY A 1 195 ? 2.616 -6.205 -23.222 1.00 93.25 195 GLY A CA 1
ATOM 1519 C C . GLY A 1 195 ? 3.820 -5.281 -23.031 1.00 93.25 195 GLY A C 1
ATOM 1520 O O . GLY A 1 195 ? 3.830 -4.206 -23.615 1.00 93.25 195 GLY A O 1
ATOM 1521 N N . GLY A 1 196 ? 4.796 -5.667 -22.200 1.00 94.69 196 GLY A N 1
ATOM 1522 C CA . GLY A 1 196 ? 6.034 -4.898 -21.996 1.00 94.69 196 GLY A CA 1
ATOM 1523 C C . GLY A 1 196 ? 5.849 -3.606 -21.194 1.00 94.69 196 GLY A C 1
ATOM 1524 O O . GLY A 1 196 ? 6.688 -2.714 -21.261 1.00 94.69 196 GLY A O 1
ATOM 1525 N N . ARG A 1 197 ? 4.735 -3.494 -20.466 1.00 97.56 197 ARG A N 1
ATOM 1526 C CA . ARG A 1 197 ? 4.429 -2.365 -19.581 1.00 97.56 197 ARG A CA 1
ATOM 1527 C C . ARG A 1 197 ? 4.854 -2.700 -18.162 1.00 97.56 197 ARG A C 1
ATOM 1529 O O . ARG A 1 197 ? 5.012 -3.873 -17.837 1.00 97.56 197 ARG A O 1
ATOM 1536 N N . PHE A 1 198 ? 4.995 -1.686 -17.326 1.00 98.19 198 PHE A N 1
ATOM 1537 C CA . PHE A 1 198 ? 5.405 -1.842 -15.938 1.00 98.19 198 PHE A CA 1
ATOM 1538 C C . PHE A 1 198 ? 4.532 -0.995 -15.020 1.00 98.19 198 PHE A C 1
ATOM 1540 O O . PHE A 1 198 ? 3.893 -0.042 -15.458 1.00 98.19 198 PHE A O 1
ATOM 1547 N N . THR A 1 199 ? 4.515 -1.337 -13.743 1.00 97.56 199 THR A N 1
ATOM 1548 C CA . THR A 1 199 ? 3.984 -0.501 -12.667 1.00 97.56 199 THR A CA 1
ATOM 1549 C C . THR A 1 199 ? 4.955 -0.509 -11.494 1.00 97.56 199 THR A C 1
ATOM 1551 O O . THR A 1 199 ? 5.910 -1.283 -11.486 1.00 97.56 199 THR A O 1
ATOM 1554 N N . MET A 1 200 ? 4.730 0.345 -10.510 1.00 96.00 200 MET A N 1
ATOM 1555 C CA . MET A 1 200 ? 5.476 0.368 -9.264 1.00 96.00 200 MET A CA 1
ATOM 1556 C C . MET A 1 200 ? 4.494 0.686 -8.141 1.00 96.00 200 MET A C 1
ATOM 1558 O O . MET A 1 200 ? 3.627 1.545 -8.304 1.00 96.00 200 MET A O 1
ATOM 1562 N N . LEU A 1 201 ? 4.620 -0.020 -7.019 1.00 94.75 201 LEU A N 1
ATOM 1563 C CA . LEU A 1 201 ? 4.009 0.397 -5.764 1.00 94.75 201 LEU A CA 1
ATOM 1564 C C . LEU A 1 201 ? 4.969 1.407 -5.127 1.00 94.75 201 LEU A C 1
ATOM 1566 O O . LEU A 1 201 ? 5.979 1.017 -4.545 1.00 94.75 201 LEU A O 1
ATOM 1570 N N . ALA A 1 202 ? 4.705 2.697 -5.314 1.00 89.81 202 ALA A N 1
ATOM 1571 C CA . ALA A 1 202 ? 5.512 3.775 -4.753 1.00 89.81 202 ALA A CA 1
ATOM 1572 C C . ALA A 1 202 ? 4.666 4.598 -3.781 1.00 89.81 202 ALA A C 1
ATOM 1574 O O . ALA A 1 202 ? 3.495 4.873 -4.057 1.00 89.81 202 ALA A O 1
ATOM 1575 N N . GLY A 1 203 ? 5.237 5.047 -2.665 1.00 82.12 203 GLY A N 1
ATOM 1576 C CA . GLY A 1 203 ? 4.522 5.998 -1.823 1.00 82.12 203 GLY A CA 1
ATOM 1577 C C . GLY A 1 203 ? 3.444 5.390 -0.934 1.00 82.12 203 GLY A C 1
ATOM 1578 O O . GLY A 1 203 ? 2.439 6.047 -0.673 1.00 82.12 203 GLY A O 1
ATOM 1579 N N . TRP A 1 204 ? 3.593 4.133 -0.526 1.00 87.62 204 TRP A N 1
ATOM 1580 C CA . TRP A 1 204 ? 2.597 3.442 0.287 1.00 87.62 204 TRP A CA 1
ATOM 1581 C C . TRP A 1 204 ? 3.262 2.926 1.554 1.00 87.62 204 TRP A C 1
ATOM 1583 O O . TRP A 1 204 ? 4.247 2.215 1.456 1.00 87.62 204 TRP A O 1
ATOM 1593 N N . ASN A 1 205 ? 2.740 3.256 2.733 1.00 87.75 205 ASN A N 1
ATOM 1594 C CA . ASN A 1 205 ? 3.290 2.742 3.989 1.00 87.75 205 ASN A CA 1
ATOM 1595 C C . ASN A 1 205 ? 2.828 1.291 4.250 1.00 87.75 205 ASN A C 1
ATOM 1597 O O . ASN A 1 205 ? 1.680 0.960 3.948 1.00 87.75 205 ASN A O 1
ATOM 1601 N N . PRO A 1 206 ? 3.652 0.433 4.876 1.00 91.88 206 PRO A N 1
ATOM 1602 C CA . PRO A 1 206 ? 3.237 -0.906 5.290 1.00 91.88 206 PRO A CA 1
ATOM 1603 C C . PRO A 1 206 ? 1.947 -0.885 6.120 1.00 91.88 206 PRO A C 1
ATOM 1605 O O . PRO A 1 206 ? 1.802 -0.049 7.013 1.00 91.88 206 PRO A O 1
ATOM 1608 N N . ASP A 1 207 ? 1.043 -1.831 5.853 1.00 94.31 207 ASP A N 1
ATOM 1609 C CA . ASP A 1 207 ? -0.238 -1.999 6.560 1.00 94.31 207 ASP A CA 1
ATOM 1610 C C . ASP A 1 207 ? -1.256 -0.863 6.372 1.00 94.31 207 ASP A C 1
ATOM 1612 O O . ASP A 1 207 ? -2.278 -0.799 7.062 1.00 94.31 207 ASP A O 1
ATOM 1616 N N . VAL A 1 208 ? -0.991 0.077 5.462 1.00 92.19 208 VAL A N 1
ATOM 1617 C CA . VAL A 1 208 ? -1.897 1.205 5.257 1.00 92.19 208 VAL A CA 1
ATOM 1618 C C . VAL A 1 208 ? -3.048 0.828 4.339 1.00 92.19 208 VAL A C 1
ATOM 1620 O O . VAL A 1 208 ? -2.866 0.257 3.261 1.00 92.19 208 VAL A O 1
ATOM 1623 N N . THR A 1 209 ? -4.246 1.211 4.769 1.00 94.12 209 THR A N 1
ATOM 1624 C CA . THR A 1 209 ? -5.441 1.284 3.932 1.00 94.12 209 THR A CA 1
ATOM 1625 C C . THR A 1 209 ? -5.683 2.721 3.530 1.00 94.12 209 THR A C 1
ATOM 1627 O O . THR A 1 209 ? -5.690 3.612 4.379 1.00 94.12 209 THR A O 1
ATOM 1630 N N . VAL A 1 210 ? -5.899 2.936 2.240 1.00 90.88 210 VAL A N 1
ATOM 1631 C CA . VAL A 1 210 ? -6.302 4.224 1.690 1.00 90.88 210 VAL A CA 1
ATOM 1632 C C . VAL A 1 210 ? -7.779 4.158 1.342 1.00 90.88 210 VAL A C 1
ATOM 1634 O O . VAL A 1 210 ? -8.186 3.327 0.529 1.00 90.88 210 VAL A O 1
ATOM 1637 N N . TRP A 1 211 ? -8.558 5.043 1.954 1.00 90.38 211 TRP A N 1
ATOM 1638 C CA . TRP A 1 211 ? -9.997 5.181 1.762 1.00 90.38 211 TRP A CA 1
ATOM 1639 C C . TRP A 1 211 ? -10.309 6.365 0.844 1.00 90.38 211 TRP A C 1
ATOM 1641 O O . TRP A 1 211 ? -9.844 7.479 1.086 1.00 90.38 211 TRP A O 1
ATOM 1651 N N . LEU A 1 212 ? -11.099 6.119 -0.203 1.00 87.75 212 LEU A N 1
ATOM 1652 C CA . LEU A 1 212 ? -11.387 7.057 -1.294 1.00 87.75 212 LEU A CA 1
ATOM 1653 C C . LEU A 1 212 ? -12.689 7.850 -1.117 1.00 87.75 212 LEU A C 1
ATOM 1655 O O . LEU A 1 212 ? -12.848 8.883 -1.762 1.00 87.75 212 LEU A O 1
ATOM 1659 N N . HIS A 1 213 ? -13.608 7.374 -0.269 1.00 80.06 213 HIS A N 1
ATOM 1660 C CA . HIS A 1 213 ? -14.933 7.986 -0.039 1.00 80.06 213 HIS A CA 1
ATOM 1661 C C . HIS A 1 213 ? -15.148 8.476 1.390 1.00 80.06 213 HIS A C 1
ATOM 1663 O O . HIS A 1 213 ? -16.270 8.776 1.792 1.00 80.06 213 HIS A O 1
ATOM 1669 N N . GLU A 1 214 ? -14.079 8.557 2.172 1.00 75.44 214 GLU A N 1
ATOM 1670 C CA . GLU A 1 214 ? -14.170 8.905 3.581 1.00 75.44 214 GLU A CA 1
ATOM 1671 C C . GLU A 1 214 ? -13.890 10.389 3.793 1.00 75.44 214 GLU A C 1
ATOM 1673 O O . GLU A 1 214 ? -12.951 10.970 3.250 1.00 75.44 214 GLU A O 1
ATOM 1678 N N . SER A 1 215 ? -14.715 11.036 4.612 1.00 69.94 215 SER A N 1
ATOM 1679 C CA . SER A 1 215 ? -14.462 12.423 4.990 1.00 69.94 215 SER A CA 1
ATOM 1680 C C . SER A 1 215 ? -13.525 12.454 6.193 1.00 69.94 215 SER A C 1
ATOM 1682 O O . SER A 1 215 ? -13.823 11.790 7.175 1.00 69.94 215 SER A O 1
ATOM 1684 N N . PRO A 1 216 ? -12.491 13.311 6.252 1.00 67.88 216 PRO A N 1
ATOM 1685 C CA . PRO A 1 216 ? -11.743 13.508 7.496 1.00 67.88 216 PRO A CA 1
ATOM 1686 C C . PRO A 1 216 ? -12.622 13.952 8.674 1.00 67.88 216 PRO A C 1
ATOM 1688 O O . PRO A 1 216 ? -12.243 13.781 9.825 1.00 67.88 216 PRO A O 1
ATOM 1691 N N . SER A 1 217 ? -13.810 14.505 8.398 1.00 69.06 217 SER A N 1
ATOM 1692 C CA . SER A 1 217 ? -14.801 14.827 9.430 1.00 69.06 217 SER A CA 1
ATOM 1693 C C . SER A 1 217 ? -15.463 13.599 10.072 1.00 69.06 217 SER A C 1
ATOM 1695 O O . SER A 1 217 ? -16.085 13.749 11.121 1.00 69.06 217 SER A O 1
ATOM 1697 N N . SER A 1 218 ? -15.329 12.403 9.480 1.00 69.69 218 SER A N 1
ATOM 1698 C CA . SER A 1 218 ? -15.771 11.138 10.080 1.00 69.69 218 SER A CA 1
ATOM 1699 C C . SER A 1 218 ? -14.783 10.599 11.117 1.00 69.69 218 SER A C 1
ATOM 1701 O O . SER A 1 218 ? -15.152 9.726 11.902 1.00 69.69 218 SER A O 1
ATOM 1703 N N . ILE A 1 219 ? -13.559 11.143 11.178 1.00 75.50 219 ILE A N 1
ATOM 1704 C CA . ILE A 1 219 ? -12.574 10.774 12.196 1.00 75.50 219 ILE A CA 1
ATOM 1705 C C . ILE A 1 219 ? -13.081 11.268 13.563 1.00 75.50 219 ILE A C 1
ATOM 1707 O O . ILE A 1 219 ? -13.334 12.467 13.725 1.00 75.50 219 ILE A O 1
ATOM 1711 N N . PRO A 1 220 ? -13.233 10.378 14.562 1.00 72.75 220 PRO A N 1
ATOM 1712 C CA . PRO A 1 220 ? -13.669 10.759 15.897 1.00 72.75 220 PRO A CA 1
ATOM 1713 C C . PRO A 1 220 ? -12.767 11.822 16.528 1.00 72.75 220 PRO A C 1
ATOM 1715 O O . PRO A 1 220 ? -11.551 11.815 16.365 1.00 72.75 220 PRO A O 1
ATOM 1718 N N . SER A 1 221 ? -13.361 12.700 17.338 1.00 69.25 221 SER A N 1
ATOM 1719 C CA . SER A 1 221 ? -12.608 13.674 18.138 1.00 69.25 221 SER A CA 1
ATOM 1720 C C . SER A 1 221 ? -11.882 13.050 19.334 1.00 69.25 221 SER A C 1
ATOM 1722 O O . SER A 1 221 ? -11.111 13.736 20.000 1.00 69.25 221 SER A O 1
ATOM 1724 N N . GLU A 1 222 ? -12.182 11.790 19.666 1.00 76.25 222 GLU A N 1
ATOM 1725 C CA . GLU A 1 222 ? -11.453 11.041 20.688 1.00 76.25 222 GLU A CA 1
ATOM 1726 C C . GLU A 1 222 ? -10.064 10.697 20.151 1.00 76.25 222 GLU A C 1
ATOM 1728 O O . GLU A 1 222 ? -9.929 10.094 19.087 1.00 76.25 222 GLU A O 1
ATOM 1733 N N . VAL A 1 223 ? -9.035 11.120 20.881 1.00 77.94 223 VAL A N 1
ATOM 1734 C CA . VAL A 1 223 ? -7.638 11.000 20.473 1.00 77.94 223 VAL A CA 1
ATOM 1735 C C . VAL A 1 223 ? -6.856 10.341 21.600 1.00 77.94 223 VAL A C 1
ATOM 1737 O O . VAL A 1 223 ? -6.924 10.774 22.750 1.00 77.94 223 VAL A O 1
ATOM 1740 N N . TYR A 1 224 ? -6.100 9.312 21.246 1.00 77.06 224 TYR A N 1
ATOM 1741 C CA . TYR A 1 224 ? -5.111 8.653 22.087 1.00 77.06 224 TYR A CA 1
ATOM 1742 C C . TYR A 1 224 ? -3.738 9.302 21.878 1.00 77.06 224 TYR A C 1
ATOM 1744 O O . TYR A 1 224 ? -3.464 9.840 20.804 1.00 77.06 224 TYR A O 1
ATOM 1752 N N . GLU A 1 225 ? -2.886 9.255 22.900 1.00 77.75 225 GLU A N 1
ATOM 1753 C CA . GLU A 1 225 ? -1.520 9.793 22.900 1.00 77.75 225 GLU A CA 1
ATOM 1754 C C . GLU A 1 225 ? -0.544 8.713 23.382 1.00 77.75 225 GLU A C 1
ATOM 1756 O O . GLU A 1 225 ? -0.913 7.888 24.225 1.00 77.75 225 GLU A O 1
ATOM 1761 N N . ALA A 1 226 ? 0.676 8.720 22.835 1.00 69.00 226 ALA A N 1
ATOM 1762 C CA . ALA A 1 226 ? 1.789 7.886 23.299 1.00 69.00 226 ALA A CA 1
ATOM 1763 C C . ALA A 1 226 ? 2.505 8.493 24.516 1.00 69.00 226 ALA A C 1
ATOM 1765 O O . ALA A 1 226 ? 2.649 9.737 24.561 1.00 69.00 226 ALA A O 1
#

Organism: NCBI:txid60922